Protein AF-A0A2P4WVK4-F1 (afdb_monomer)

Solvent-accessible surface area (backbone atoms only — not comparable to full-atom values): 11902 Å² total; per-residue (Å²): 133,83,53,74,66,53,52,50,43,41,54,51,31,33,53,26,25,44,37,85,53,71,66,32,37,54,51,24,48,55,50,56,66,66,36,84,65,34,92,83,40,43,59,61,52,47,51,53,38,56,67,30,68,54,29,70,74,51,37,38,68,62,30,48,53,53,38,41,73,66,47,93,48,66,58,45,31,41,54,50,40,46,50,49,44,72,67,48,94,80,55,64,55,38,38,44,43,32,52,49,51,58,48,49,78,75,47,60,71,71,52,27,57,51,39,52,50,41,49,70,72,61,45,52,73,68,39,48,25,51,34,70,58,32,76,40,74,53,61,38,93,88,73,65,23,36,42,32,55,56,59,88,90,44,47,74,50,102,86,42,70,40,73,48,66,49,78,67,96,74,81,82,82,85,35,45,46,33,28,30,53,46,64,76,45,93,64,60,83,44,63,47,44,32,35,65,61,80,73,44,70,71,78,90,70,94,71,81,132

Mean predicted aligned error: 6.38 Å

Nearest PDB structures (foldseek):
  8hmd-assembly1_C  TM=3.419E-01  e=6.810E+00  Tetrahymena thermophila

Foldseek 3Di:
DDDPLLVVLLVQLLVLLLDPDPVSLVVSLVSLVPDPPCVPCVLVSLLVSCPDPSNQPRGDQNSLLSNLLPHPDLLSSLSNLLSQLVVPDRADNLLSLLSLVVSLVPDDDPSNVSSVVSCVPRHDPVSNCQSVQHKDWDADPVQRFTKFWDDPVQAPDPPGTDIDGHRDDDDDPVAGRIWTWAQPDSRSPDTWIARRRPRDTDDDDPDDD

Secondary structure (DSSP, 8-state):
---HHHHHHHHHHHHHTT---HHHHHHHHHHHHTSTTHHHHHHHHHHHHHTSHHHHHH--HHHHHHHHHT-S-HHHHHHHHHHHHHH-SSS-HHHHHHHHHHHHTT--HHHHHHHHHHHHHHS-HHHHHHHTT--B--B-TTT-PEEEEPPGGGEEETTEE-EEEE-S-----SSTT-EEEEESSTTSSSEEEEETTT--B----SS--

Sequence (209 aa):
MMEPHETNAIRWVGMQLGKSSPEACIEAVTCFLAIRDIEYRGDILLKNLLSTKRVQLLAVQDAVLRFLASLPHQEWTVVGCQFLLEAGGRWNAVAVASLLDKVMAQVGGKTLMLAETCWIRSVSPAVRALASNGPVMIASVLNDNMLFAAEDYFLYDETRRCIFCWADEWEADQSKEIWRFVPSNPNFTEFYILSVYSQEYLFASDVAA

Radius of gyration: 21.39 Å; Cα contacts (8 Å, |Δi|>4): 294; chains: 1; bounding box: 49×30×63 Å

Structure (mmCIF, N/CA/C/O backbone):
data_AF-A0A2P4WVK4-F1
#
_entry.id   AF-A0A2P4WVK4-F1
#
loop_
_atom_site.group_PDB
_atom_site.id
_atom_site.type_symbol
_atom_site.label_atom_id
_atom_site.label_alt_id
_atom_site.label_comp_id
_atom_site.label_asym_id
_atom_site.label_entity_id
_atom_site.label_seq_id
_atom_site.pdbx_PDB_ins_code
_atom_site.Cartn_x
_atom_site.Cartn_y
_atom_site.Cartn_z
_atom_site.occupancy
_atom_site.B_iso_or_equiv
_atom_site.auth_seq_id
_atom_site.auth_comp_id
_atom_site.auth_asym_id
_atom_site.auth_atom_id
_atom_site.pdbx_PDB_model_num
ATOM 1 N N . MET A 1 1 ? -9.784 -10.369 29.203 1.00 56.91 1 MET A N 1
ATOM 2 C CA . MET A 1 1 ? -10.940 -11.122 28.665 1.00 56.91 1 MET A CA 1
ATOM 3 C C . MET A 1 1 ? -11.929 -10.075 28.171 1.00 56.91 1 MET A C 1
ATOM 5 O O . MET A 1 1 ? -12.202 -9.176 28.950 1.00 56.91 1 MET A O 1
ATOM 9 N N . MET A 1 2 ? -12.329 -10.089 26.893 1.00 71.88 2 MET A N 1
ATOM 10 C CA . MET A 1 2 ? -13.244 -9.067 26.346 1.00 71.88 2 MET A CA 1
ATOM 11 C C . MET A 1 2 ? -14.674 -9.312 26.816 1.00 71.88 2 MET A C 1
ATOM 13 O O . MET A 1 2 ? -15.099 -10.465 26.915 1.00 71.88 2 MET A O 1
ATOM 17 N N . GLU A 1 3 ? -15.414 -8.238 27.072 1.00 76.50 3 GLU A N 1
ATOM 18 C CA . GLU A 1 3 ? -16.821 -8.345 27.451 1.00 76.50 3 GLU A CA 1
ATOM 19 C C . GLU A 1 3 ? -17.686 -8.788 26.246 1.00 76.50 3 GLU A C 1
ATOM 21 O O . GLU A 1 3 ? -17.315 -8.573 25.082 1.00 76.50 3 GLU A O 1
ATOM 26 N N . PRO A 1 4 ? -18.861 -9.407 26.475 1.00 74.75 4 PRO A N 1
ATOM 27 C CA . PRO A 1 4 ? -19.742 -9.858 25.395 1.00 74.75 4 PRO A CA 1
ATOM 28 C C . PRO A 1 4 ? -20.149 -8.739 24.422 1.00 74.75 4 PRO A C 1
ATOM 30 O O . PRO A 1 4 ? -20.208 -8.961 23.212 1.00 74.75 4 PRO A O 1
ATOM 33 N N . HIS A 1 5 ? -20.378 -7.524 24.929 1.00 80.69 5 HIS A N 1
ATOM 34 C CA . HIS A 1 5 ? -20.725 -6.361 24.109 1.00 80.69 5 HIS A CA 1
ATOM 35 C C . HIS A 1 5 ? -19.558 -5.901 23.224 1.00 80.69 5 HIS A C 1
ATOM 37 O O . HIS A 1 5 ? -19.766 -5.641 22.039 1.00 80.69 5 HIS A O 1
ATOM 43 N N . GLU A 1 6 ? -18.327 -5.901 23.748 1.00 87.38 6 GLU A N 1
ATOM 44 C CA . GLU A 1 6 ? -17.109 -5.595 22.980 1.00 87.38 6 GLU A CA 1
ATOM 45 C C . GLU A 1 6 ? -16.900 -6.615 21.856 1.00 87.38 6 GLU A C 1
ATOM 47 O O . GLU A 1 6 ? -16.623 -6.264 20.710 1.00 87.38 6 GLU A O 1
ATOM 52 N N . THR A 1 7 ? -17.097 -7.898 22.169 1.00 89.06 7 THR A N 1
ATOM 53 C CA . THR A 1 7 ? -16.960 -8.990 21.198 1.00 89.06 7 THR A CA 1
ATOM 54 C C . THR A 1 7 ? -17.970 -8.850 20.057 1.00 89.06 7 THR A C 1
ATOM 56 O O . THR A 1 7 ? -17.631 -9.081 18.894 1.00 89.06 7 THR A O 1
ATOM 59 N N . ASN A 1 8 ? -19.206 -8.454 20.368 1.00 91.56 8 ASN A N 1
ATOM 60 C CA . ASN A 1 8 ? -20.240 -8.210 19.365 1.00 91.56 8 ASN A CA 1
ATOM 61 C C . ASN A 1 8 ? -19.919 -6.988 18.497 1.00 91.56 8 ASN A C 1
ATOM 63 O O . ASN A 1 8 ? -20.051 -7.080 17.277 1.00 91.56 8 ASN A O 1
ATOM 67 N N . ALA A 1 9 ? -19.435 -5.896 19.097 1.00 92.56 9 ALA A N 1
ATOM 68 C CA . ALA A 1 9 ? -18.992 -4.714 18.362 1.00 92.56 9 ALA A CA 1
ATOM 69 C C . ALA A 1 9 ? -17.851 -5.061 17.393 1.00 92.56 9 ALA A C 1
ATOM 71 O O . ALA A 1 9 ? -17.972 -4.827 16.195 1.00 92.56 9 ALA A O 1
ATOM 72 N N . ILE A 1 10 ? -16.796 -5.739 17.860 1.00 93.81 10 ILE A N 1
ATOM 73 C CA . ILE A 1 10 ? -15.672 -6.175 17.013 1.00 93.81 10 ILE A CA 1
ATOM 74 C C . ILE A 1 10 ? -16.141 -7.070 15.859 1.00 93.81 10 ILE A C 1
ATOM 76 O O . ILE A 1 10 ? -15.710 -6.898 14.717 1.00 93.81 10 ILE A O 1
ATOM 80 N N . ARG A 1 11 ? -17.043 -8.023 16.127 1.00 93.00 11 ARG A N 1
ATOM 81 C CA . ARG A 1 11 ? -17.613 -8.884 15.077 1.00 93.00 11 ARG A CA 1
ATOM 82 C C . ARG A 1 11 ? -18.373 -8.078 14.033 1.00 93.00 11 ARG A C 1
ATOM 84 O O . ARG A 1 11 ? -18.250 -8.369 12.843 1.00 93.00 11 ARG A O 1
ATOM 91 N N . TRP A 1 12 ? -19.153 -7.097 14.474 1.00 95.00 12 TRP A N 1
ATOM 92 C CA . TRP A 1 12 ? -19.928 -6.242 13.590 1.00 95.00 12 TRP A CA 1
ATOM 93 C C . TRP A 1 12 ? -19.020 -5.333 12.756 1.00 95.00 12 TRP A C 1
ATOM 95 O O . TRP A 1 12 ? -19.176 -5.283 11.538 1.00 95.00 12 TRP A O 1
ATOM 105 N N . VAL A 1 13 ? -17.999 -4.720 13.361 1.00 96.44 13 VAL A N 1
ATOM 106 C CA . VAL A 1 13 ? -16.995 -3.923 12.638 1.00 96.44 13 VAL A CA 1
ATOM 107 C C . VAL A 1 13 ? -16.314 -4.791 11.579 1.00 96.44 13 VAL A C 1
ATOM 109 O O . VAL A 1 13 ? -16.297 -4.436 10.404 1.00 96.44 13 VAL A O 1
ATOM 112 N N . GLY A 1 14 ? -15.871 -5.999 11.940 1.00 95.38 14 GLY A N 1
ATOM 113 C CA . GLY A 1 14 ? -15.286 -6.945 10.986 1.00 95.38 14 GLY A CA 1
ATOM 114 C C . GLY A 1 14 ? -16.236 -7.382 9.860 1.00 95.38 14 GLY A C 1
ATOM 115 O O . GLY A 1 14 ? -15.779 -7.794 8.798 1.00 95.38 14 GLY A O 1
ATOM 116 N N . MET A 1 15 ? -17.558 -7.302 10.047 1.00 95.31 15 MET A N 1
ATOM 117 C CA . MET A 1 15 ? -18.532 -7.503 8.968 1.00 95.31 15 MET A CA 1
ATOM 118 C C . MET A 1 15 ? -18.584 -6.319 8.010 1.00 95.31 15 MET A C 1
ATOM 120 O O . MET A 1 15 ? -18.666 -6.542 6.804 1.00 95.31 15 MET A O 1
ATOM 124 N N . GLN A 1 16 ? -18.518 -5.096 8.525 1.00 96.75 16 GLN A N 1
ATOM 125 C CA . GLN A 1 16 ? -18.512 -3.898 7.693 1.00 96.75 16 GLN A CA 1
ATOM 126 C C . GLN A 1 16 ? -17.230 -3.770 6.870 1.00 96.75 16 GLN A C 1
ATOM 128 O O . GLN A 1 16 ? -17.299 -3.424 5.697 1.00 96.75 16 GLN A O 1
ATOM 133 N N . LEU A 1 17 ? -16.082 -4.175 7.422 1.00 95.62 17 LEU A N 1
ATOM 134 C CA . LEU A 1 17 ? -14.806 -4.206 6.692 1.00 95.62 17 LEU A CA 1
ATOM 135 C C . LEU A 1 17 ? -14.779 -5.216 5.526 1.00 95.62 17 LEU A C 1
ATOM 137 O O . LEU A 1 17 ? -13.856 -5.198 4.716 1.00 95.62 17 LEU A O 1
ATOM 141 N N . GLY A 1 18 ? -15.777 -6.098 5.417 1.00 93.00 18 GLY A N 1
ATOM 142 C CA . GLY A 1 18 ? -15.987 -6.953 4.243 1.00 93.00 18 GLY A CA 1
ATOM 143 C C . GLY A 1 18 ? -16.766 -6.287 3.106 1.00 93.00 18 GLY A C 1
ATOM 144 O O . GLY A 1 18 ? -16.947 -6.904 2.060 1.00 93.00 18 GLY A O 1
ATOM 145 N N . LYS A 1 19 ? -17.256 -5.057 3.293 1.00 92.94 19 LYS A N 1
ATOM 146 C CA . LYS A 1 19 ? -18.042 -4.317 2.302 1.00 92.94 19 LYS A CA 1
ATOM 147 C C . LYS A 1 19 ? -17.218 -3.161 1.740 1.00 92.94 19 LYS A C 1
ATOM 149 O O . LYS A 1 19 ? -16.525 -2.472 2.480 1.00 92.94 19 LYS A O 1
ATOM 154 N N . SER A 1 20 ? -17.352 -2.899 0.442 1.00 84.81 20 SER A N 1
ATOM 155 C CA . SER A 1 20 ? -16.636 -1.798 -0.224 1.00 84.81 20 SER A CA 1
ATOM 156 C C . SER A 1 20 ? -17.374 -0.452 -0.168 1.00 84.81 20 SER A C 1
ATOM 158 O O . SER A 1 20 ? -16.800 0.573 -0.536 1.00 84.81 20 SER A O 1
ATOM 160 N N . SER A 1 21 ? -18.631 -0.422 0.283 1.00 89.06 21 SER A N 1
ATOM 161 C CA . SER A 1 21 ? -19.451 0.797 0.346 1.00 89.06 21 SER A CA 1
ATOM 162 C C . SER A 1 21 ? -18.879 1.825 1.340 1.00 89.06 21 SER A C 1
ATOM 164 O O . SER A 1 21 ? -18.528 1.432 2.456 1.00 89.06 21 SER A O 1
ATOM 166 N N . PRO A 1 22 ? -18.800 3.125 1.000 1.00 86.44 22 PRO A N 1
ATOM 167 C CA . PRO A 1 22 ? -18.348 4.180 1.916 1.00 86.44 22 PRO A CA 1
ATOM 168 C C . PRO A 1 22 ? -19.095 4.212 3.256 1.00 86.44 22 PRO A C 1
ATOM 170 O O . PRO A 1 22 ? -18.477 4.397 4.303 1.00 86.44 22 PRO A O 1
ATOM 173 N N . GLU A 1 23 ? -20.400 3.948 3.238 1.00 93.06 23 GLU A N 1
ATOM 174 C CA . GLU A 1 23 ? -21.269 3.931 4.417 1.00 93.06 23 GLU A CA 1
ATOM 175 C C . GLU A 1 23 ? -20.819 2.872 5.425 1.00 93.06 23 GLU A C 1
ATOM 177 O O . GLU A 1 23 ? -20.811 3.127 6.625 1.00 93.06 23 GLU A O 1
ATOM 182 N N . ALA A 1 24 ? -20.348 1.718 4.939 1.00 93.69 24 ALA A N 1
ATOM 183 C CA . ALA A 1 24 ? -19.844 0.643 5.790 1.00 93.69 24 ALA A CA 1
ATOM 184 C C . ALA A 1 24 ? -18.593 1.070 6.570 1.00 93.69 24 ALA A C 1
ATOM 186 O O . ALA A 1 24 ? -18.410 0.650 7.709 1.00 93.69 24 ALA A O 1
ATOM 187 N N . CYS A 1 25 ? -17.749 1.931 5.993 1.00 94.44 25 CYS A N 1
ATOM 188 C CA . CYS A 1 25 ? -16.588 2.473 6.694 1.00 94.44 25 CYS A CA 1
ATOM 189 C C . CYS A 1 25 ? -17.015 3.417 7.826 1.00 94.44 25 CYS A C 1
ATOM 191 O O . CYS A 1 25 ? -16.504 3.301 8.937 1.00 94.44 25 CYS A O 1
ATOM 193 N N . ILE A 1 26 ? -17.976 4.310 7.570 1.00 94.69 26 ILE A N 1
ATOM 194 C CA . ILE A 1 26 ? -18.520 5.220 8.592 1.00 94.69 26 ILE A CA 1
ATOM 195 C C . ILE A 1 26 ? -19.129 4.403 9.731 1.00 94.69 26 ILE A C 1
ATOM 197 O O . ILE A 1 26 ? -18.767 4.580 10.891 1.00 94.69 26 ILE A O 1
ATOM 201 N N . GLU A 1 27 ? -19.982 3.446 9.376 1.00 96.12 27 GLU A N 1
ATOM 202 C CA . GLU A 1 27 ? -20.584 2.479 10.284 1.00 96.12 27 GLU A CA 1
ATOM 203 C C . GLU A 1 27 ? -19.523 1.776 11.147 1.00 96.12 27 GLU A C 1
ATOM 205 O O . GLU A 1 27 ? -19.612 1.804 12.378 1.00 96.12 27 GLU A O 1
ATOM 210 N N . ALA A 1 28 ? -18.493 1.199 10.517 1.00 96.69 28 ALA A N 1
ATOM 211 C CA . ALA A 1 28 ? -17.378 0.523 11.179 1.00 96.69 28 ALA A CA 1
ATOM 212 C C . ALA A 1 28 ? -16.671 1.425 12.200 1.00 96.69 28 ALA A C 1
ATOM 214 O O . ALA A 1 28 ? -16.456 1.006 13.337 1.00 96.69 28 ALA A O 1
ATOM 215 N N . VAL A 1 29 ? -16.338 2.660 11.812 1.00 96.69 29 VAL A N 1
ATOM 216 C CA . VAL A 1 29 ? -15.677 3.637 12.688 1.00 96.69 29 VAL A CA 1
ATOM 217 C C . VAL A 1 29 ? -16.579 3.996 13.862 1.00 96.69 29 VAL A C 1
ATOM 219 O O . VAL A 1 29 ? -16.151 3.887 15.008 1.00 96.69 29 VAL A O 1
ATOM 222 N N . THR A 1 30 ? -17.841 4.353 13.613 1.00 96.69 30 THR A N 1
ATOM 223 C CA . THR A 1 30 ? -18.786 4.724 14.674 1.00 96.69 30 THR A CA 1
ATOM 224 C C . THR A 1 30 ? -18.963 3.597 15.689 1.00 96.69 30 THR A C 1
ATOM 226 O O . THR A 1 30 ? -18.914 3.843 16.892 1.00 96.69 30 THR A O 1
ATOM 229 N N . CYS A 1 31 ? -19.118 2.352 15.234 1.00 96.44 31 CYS A N 1
ATOM 230 C CA . CYS A 1 31 ? -19.263 1.213 16.140 1.00 96.44 31 CYS A CA 1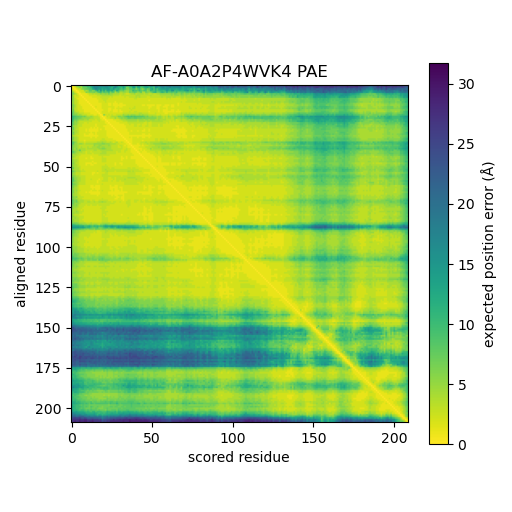
ATOM 231 C C . CYS A 1 31 ? -17.974 0.911 16.914 1.00 96.44 31 CYS A C 1
ATOM 233 O O . CYS A 1 31 ? -18.043 0.609 18.103 1.00 96.44 31 CYS A O 1
ATOM 235 N N . PHE A 1 32 ? -16.806 1.025 16.274 1.00 96.81 32 PHE A N 1
ATOM 236 C CA . PHE A 1 32 ? -15.521 0.821 16.942 1.00 96.81 32 PHE A CA 1
ATOM 237 C C . PHE A 1 32 ? -15.273 1.868 18.036 1.00 96.81 32 PHE A C 1
ATOM 239 O O . PHE A 1 32 ? -14.879 1.517 19.146 1.00 96.81 32 PHE A O 1
ATOM 246 N N . LEU A 1 33 ? -15.571 3.139 17.755 1.00 96.12 33 LEU A N 1
ATOM 247 C CA . LEU A 1 33 ? -15.430 4.237 18.714 1.00 96.12 33 LEU A CA 1
ATOM 248 C C . LEU A 1 33 ? -16.481 4.208 19.833 1.00 96.12 33 LEU A C 1
ATOM 250 O O . LEU A 1 33 ? -16.273 4.818 20.875 1.00 96.12 33 LEU A O 1
ATOM 254 N N . ALA A 1 34 ? -17.588 3.485 19.653 1.00 95.19 34 ALA A N 1
ATOM 255 C CA . ALA A 1 34 ? -18.596 3.284 20.693 1.00 95.19 34 ALA A CA 1
ATOM 256 C C . ALA A 1 34 ? -18.215 2.193 21.716 1.00 95.19 34 ALA A C 1
ATOM 258 O O . ALA A 1 34 ? -18.952 1.973 22.680 1.00 95.19 34 ALA A O 1
ATOM 259 N N . ILE A 1 35 ? -17.095 1.485 21.519 1.00 93.94 35 ILE A N 1
ATOM 260 C CA . ILE A 1 35 ? -16.610 0.494 22.485 1.00 93.94 35 ILE A CA 1
ATOM 261 C C . ILE A 1 35 ? -16.165 1.212 23.767 1.00 93.94 35 ILE A C 1
ATOM 263 O O . ILE A 1 35 ? -15.509 2.251 23.737 1.00 93.94 35 ILE A O 1
ATOM 267 N N . ARG A 1 36 ? -16.525 0.646 24.920 1.00 92.19 36 ARG A N 1
ATOM 268 C CA . ARG A 1 36 ? -16.169 1.202 26.227 1.00 92.19 36 ARG A CA 1
ATOM 269 C C . ARG A 1 36 ? -14.646 1.283 26.401 1.00 92.19 36 ARG A C 1
ATOM 271 O O . ARG A 1 36 ? -13.924 0.367 26.017 1.00 92.19 36 ARG A O 1
ATOM 278 N N . ASP A 1 37 ? -14.179 2.371 27.012 1.00 90.69 37 ASP A N 1
ATOM 279 C CA . ASP A 1 37 ? -12.763 2.635 27.307 1.00 90.69 37 ASP A CA 1
ATOM 280 C C . ASP A 1 37 ? -11.853 2.633 26.059 1.00 90.69 37 ASP A C 1
ATOM 282 O O . ASP A 1 37 ? -10.653 2.355 26.155 1.00 90.69 37 ASP A O 1
ATOM 286 N N . ILE A 1 38 ? -12.410 2.950 24.880 1.00 93.25 38 ILE A N 1
ATOM 287 C CA . ILE A 1 38 ? -11.672 2.959 23.609 1.00 93.25 38 ILE A CA 1
ATOM 288 C C . ILE A 1 38 ? -10.458 3.893 23.641 1.00 93.25 38 ILE A C 1
ATOM 290 O O . ILE A 1 38 ? -9.418 3.554 23.088 1.00 93.25 38 ILE A O 1
ATOM 294 N N . GLU A 1 39 ? -10.542 5.019 24.351 1.00 91.19 39 GLU A N 1
ATOM 295 C CA . GLU A 1 39 ? -9.442 5.983 24.484 1.00 91.19 39 GLU A CA 1
ATOM 296 C C . GLU A 1 39 ? -8.193 5.362 25.129 1.00 91.19 39 GLU A C 1
ATOM 298 O O . GLU A 1 39 ? -7.071 5.691 24.751 1.00 91.19 39 GLU A O 1
ATOM 303 N N . TYR A 1 40 ? -8.375 4.417 26.058 1.00 91.31 40 TYR A N 1
ATOM 304 C CA . TYR A 1 40 ? -7.280 3.772 26.789 1.00 91.31 40 TYR A CA 1
ATOM 305 C C . TYR A 1 40 ? -6.845 2.434 26.187 1.00 91.31 40 TYR A C 1
ATOM 307 O O . TYR A 1 40 ? -5.734 1.977 26.448 1.00 91.31 40 TYR A O 1
ATOM 315 N N . ARG A 1 41 ? -7.731 1.770 25.434 1.00 93.38 41 ARG A N 1
ATOM 316 C CA . ARG A 1 41 ? -7.539 0.395 24.929 1.00 93.38 41 ARG A CA 1
ATOM 317 C C . ARG A 1 41 ? -7.583 0.291 23.405 1.00 93.38 41 ARG A C 1
ATOM 319 O O . ARG A 1 41 ? -7.625 -0.824 22.882 1.00 93.38 41 ARG A O 1
ATOM 326 N N . GLY A 1 42 ? -7.635 1.414 22.693 1.00 92.00 42 GLY A N 1
ATOM 327 C CA . GLY A 1 42 ? -7.890 1.453 21.254 1.00 92.00 42 GLY A CA 1
ATOM 328 C C . GLY A 1 42 ? -6.890 0.652 20.432 1.00 92.00 42 GLY A C 1
ATOM 329 O O . GLY A 1 42 ? -7.292 -0.075 19.528 1.00 92.00 42 GLY A O 1
ATOM 330 N N . ASP A 1 43 ? -5.612 0.678 20.799 1.00 92.94 43 ASP A N 1
ATOM 331 C CA . ASP A 1 43 ? -4.553 -0.103 20.159 1.00 92.94 43 ASP A CA 1
ATOM 332 C C . ASP A 1 43 ? -4.755 -1.622 20.336 1.00 92.94 43 ASP A C 1
ATOM 334 O O . ASP A 1 43 ? -4.668 -2.387 19.371 1.00 92.94 43 ASP A O 1
ATOM 338 N N . ILE A 1 44 ? -5.088 -2.072 21.550 1.00 93.75 44 ILE A N 1
ATOM 339 C CA . ILE A 1 44 ? -5.358 -3.480 21.870 1.00 93.75 44 ILE A CA 1
ATOM 340 C C . ILE A 1 44 ? -6.629 -3.951 21.157 1.00 93.75 44 ILE A C 1
ATOM 342 O O . ILE A 1 44 ? -6.653 -5.032 20.565 1.00 93.75 44 ILE A O 1
ATOM 346 N N . LEU A 1 45 ? -7.692 -3.147 21.200 1.00 94.81 45 LEU A N 1
ATOM 347 C CA . LEU A 1 45 ? -8.967 -3.454 20.552 1.00 94.81 45 LEU A CA 1
ATOM 348 C C . LEU A 1 45 ? -8.822 -3.494 19.029 1.00 94.81 45 LEU A C 1
ATOM 350 O O . LEU A 1 45 ? -9.379 -4.390 18.393 1.00 94.81 45 LEU A O 1
ATOM 354 N N . LEU A 1 46 ? -8.021 -2.595 18.453 1.00 96.56 46 LEU A N 1
ATOM 355 C CA . LEU A 1 46 ? -7.701 -2.598 17.031 1.00 96.56 46 LEU A CA 1
ATOM 356 C C . LEU A 1 46 ? -6.948 -3.871 16.640 1.00 96.56 46 LEU A C 1
ATOM 358 O O . LEU A 1 46 ? -7.355 -4.557 15.704 1.00 96.56 46 LEU A O 1
ATOM 362 N N . LYS A 1 47 ? -5.902 -4.245 17.385 1.00 95.00 47 LYS A N 1
ATOM 363 C CA . LYS A 1 47 ? -5.178 -5.506 17.151 1.00 95.00 47 LYS A CA 1
ATOM 364 C C . LYS A 1 47 ? -6.107 -6.711 17.253 1.00 95.00 47 LYS A C 1
ATOM 366 O O . LYS A 1 47 ? -6.038 -7.597 16.404 1.00 95.00 47 LYS A O 1
ATOM 371 N N . ASN A 1 48 ? -7.011 -6.739 18.232 1.00 94.62 48 ASN A N 1
ATOM 372 C CA . ASN A 1 48 ? -7.994 -7.815 18.377 1.00 94.62 48 ASN A CA 1
ATOM 373 C C . ASN A 1 48 ? -8.948 -7.889 17.181 1.00 94.62 48 ASN A C 1
ATOM 375 O O . ASN A 1 48 ? -9.196 -8.983 16.674 1.00 94.62 48 ASN A O 1
ATOM 379 N N . LEU A 1 49 ? -9.455 -6.744 16.714 1.00 96.38 49 LEU A N 1
ATOM 380 C CA . LEU A 1 49 ? -10.291 -6.647 15.518 1.00 96.38 49 LEU A CA 1
ATOM 381 C C . LEU A 1 49 ? -9.557 -7.183 14.287 1.00 96.38 49 LEU A C 1
ATOM 383 O O . LEU A 1 49 ? -10.068 -8.084 13.613 1.00 96.38 49 LEU A O 1
ATOM 387 N N . LEU A 1 50 ? -8.355 -6.666 14.023 1.00 96.12 50 LEU A N 1
ATOM 388 C CA . LEU A 1 50 ? -7.555 -7.062 12.869 1.00 96.12 50 LEU A CA 1
ATOM 389 C C . LEU A 1 50 ? -7.169 -8.541 12.947 1.00 96.12 50 LEU A C 1
ATOM 391 O O . LEU A 1 50 ? -7.202 -9.223 11.931 1.00 96.12 50 LEU A O 1
ATOM 395 N N . SER A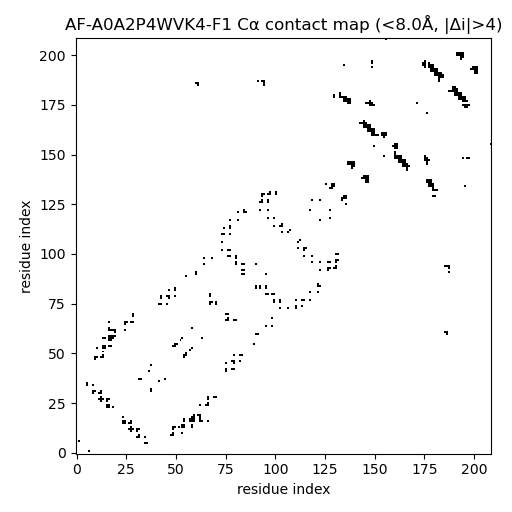 1 51 ? -6.912 -9.082 14.138 1.00 94.56 51 SER A N 1
ATOM 396 C CA . SER A 1 51 ? -6.584 -10.502 14.347 1.00 94.56 51 SER A CA 1
ATOM 397 C C . SER A 1 51 ? -7.768 -11.455 14.158 1.00 94.56 51 SER A C 1
ATOM 399 O O . SER A 1 51 ? -7.583 -12.675 14.140 1.00 94.56 51 SER A O 1
ATOM 401 N N . THR A 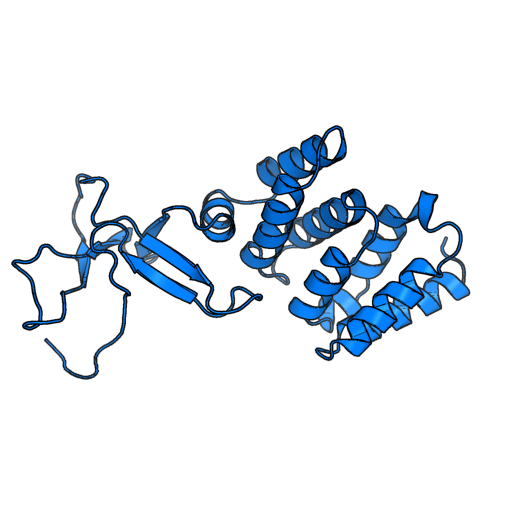1 52 ? -9.005 -10.958 14.053 1.00 94.06 52 THR A N 1
ATOM 402 C CA . THR A 1 52 ? -10.157 -11.853 13.910 1.00 94.06 52 THR A CA 1
ATOM 403 C C . THR A 1 52 ? -10.107 -12.620 12.589 1.00 94.06 52 THR A C 1
ATOM 405 O O . THR A 1 52 ? -9.825 -12.060 11.530 1.00 94.06 52 THR A O 1
ATOM 408 N N . LYS A 1 53 ? -10.496 -13.905 12.621 1.00 92.38 53 LYS A N 1
ATOM 409 C CA . LYS A 1 53 ? -10.631 -14.733 11.405 1.00 92.38 53 LYS A CA 1
ATOM 410 C C . LYS A 1 53 ? -11.489 -14.058 10.338 1.00 92.38 53 LYS A C 1
ATOM 412 O O . LYS A 1 53 ? -11.221 -14.202 9.154 1.00 92.38 53 LYS A O 1
ATOM 417 N N . ARG A 1 54 ? -12.520 -13.322 10.758 1.00 92.94 54 ARG A N 1
ATOM 418 C CA . ARG A 1 54 ? -13.405 -12.608 9.841 1.00 92.94 54 ARG A CA 1
ATOM 419 C C . ARG A 1 54 ? -12.652 -11.538 9.058 1.00 92.94 54 ARG A C 1
ATOM 421 O O . ARG A 1 54 ? -12.768 -11.524 7.842 1.00 92.94 54 ARG A O 1
ATOM 428 N N . VAL A 1 55 ? -11.873 -10.690 9.728 1.00 94.31 55 VAL A N 1
ATOM 429 C CA . VAL A 1 55 ? -11.091 -9.655 9.039 1.00 94.31 55 VAL A CA 1
ATOM 430 C C . VAL A 1 55 ? -10.015 -10.293 8.165 1.00 94.31 55 VAL A C 1
ATOM 432 O O . VAL A 1 55 ? -9.926 -9.975 6.985 1.00 94.31 55 VAL A O 1
ATOM 435 N N . GLN A 1 56 ? -9.275 -11.265 8.697 1.00 93.31 56 GLN A N 1
ATOM 436 C CA . GLN A 1 56 ? -8.197 -11.918 7.950 1.00 93.31 56 GLN A CA 1
ATOM 437 C C . GLN A 1 56 ? -8.686 -12.636 6.680 1.00 93.31 56 GLN A C 1
ATOM 439 O O . GLN A 1 56 ? -8.005 -12.603 5.657 1.00 93.31 56 GLN A O 1
ATOM 444 N N . LEU A 1 57 ? -9.876 -13.247 6.712 1.00 91.25 57 LEU A N 1
ATOM 445 C CA . LEU A 1 57 ? -10.401 -14.026 5.585 1.00 91.25 57 LEU A CA 1
ATOM 446 C C . LEU A 1 57 ? -11.334 -13.239 4.660 1.00 91.25 57 LEU A C 1
ATOM 448 O O . LEU A 1 57 ? -11.352 -13.506 3.463 1.00 91.25 57 LEU A O 1
ATOM 452 N N . LEU A 1 58 ? -12.135 -12.316 5.197 1.00 94.25 58 LEU A N 1
ATOM 453 C CA . LEU A 1 58 ? -13.279 -11.738 4.480 1.00 94.25 58 LEU A CA 1
ATOM 454 C C . LEU A 1 58 ? -13.211 -10.220 4.317 1.00 94.25 58 LEU A C 1
ATOM 456 O O . LEU A 1 58 ? -14.016 -9.679 3.564 1.00 94.25 58 LEU A O 1
ATOM 460 N N . ALA A 1 59 ? -12.307 -9.518 5.007 1.00 93.56 59 ALA A N 1
ATOM 461 C CA . ALA A 1 59 ? -12.221 -8.074 4.829 1.00 93.56 59 ALA A CA 1
ATOM 462 C C . ALA A 1 59 ? -11.586 -7.708 3.483 1.00 93.56 59 ALA A C 1
ATOM 464 O O . ALA A 1 59 ? -10.681 -8.386 2.984 1.00 93.56 59 ALA A O 1
ATOM 465 N N . VAL A 1 60 ? -12.066 -6.603 2.918 1.00 92.56 60 VAL A N 1
ATOM 466 C CA . VAL A 1 60 ? -11.527 -5.985 1.708 1.00 92.56 60 VAL A CA 1
ATOM 467 C C . VAL A 1 60 ? -10.419 -5.024 2.122 1.00 92.56 60 VAL A C 1
ATOM 469 O O . VAL A 1 60 ? -10.616 -4.195 3.007 1.00 92.56 60 VAL A O 1
ATOM 472 N N . GLN A 1 61 ? -9.255 -5.116 1.476 1.00 92.00 61 GLN A N 1
ATOM 473 C CA . GLN A 1 61 ? -8.085 -4.300 1.820 1.00 92.00 61 GLN A CA 1
ATOM 474 C C . GLN A 1 61 ? -8.399 -2.801 1.862 1.00 92.00 61 GLN A C 1
ATOM 476 O O . GLN A 1 61 ? -8.078 -2.141 2.843 1.00 92.00 61 GLN A O 1
ATOM 481 N N . ASP A 1 62 ? -9.063 -2.285 0.831 1.00 91.12 62 ASP A N 1
ATOM 482 C CA . ASP A 1 62 ? -9.466 -0.880 0.750 1.00 91.12 62 ASP A CA 1
ATOM 483 C C . ASP A 1 62 ? -10.321 -0.442 1.949 1.00 91.12 62 ASP A C 1
ATOM 485 O O . ASP A 1 62 ? -10.069 0.590 2.564 1.00 91.12 62 ASP A O 1
ATOM 489 N N . ALA A 1 63 ? -11.303 -1.262 2.338 1.00 93.56 63 ALA A N 1
ATOM 490 C CA . ALA A 1 63 ? -12.170 -0.965 3.473 1.00 93.56 63 ALA A CA 1
ATOM 491 C C . ALA A 1 63 ? -11.382 -0.918 4.791 1.00 93.56 63 ALA A C 1
ATOM 493 O O . ALA A 1 63 ? -11.623 -0.043 5.619 1.00 93.56 63 ALA A O 1
ATOM 494 N N . VAL A 1 64 ? -10.404 -1.815 4.969 1.00 95.44 64 VAL A N 1
ATOM 495 C CA . VAL A 1 64 ? -9.508 -1.807 6.138 1.00 95.44 64 VAL A CA 1
ATOM 496 C C . VAL A 1 64 ? -8.632 -0.555 6.153 1.00 95.44 64 VAL A C 1
ATOM 498 O O . VAL A 1 64 ? -8.537 0.098 7.189 1.00 95.44 64 VAL A O 1
ATOM 501 N N . LEU A 1 65 ? -8.020 -0.187 5.024 1.00 94.75 65 LEU A N 1
ATOM 502 C CA . LEU A 1 65 ? -7.161 0.999 4.943 1.00 94.75 65 LEU A CA 1
ATOM 503 C C . LEU A 1 65 ? -7.954 2.295 5.155 1.00 94.75 65 LEU A C 1
ATOM 505 O O . LEU A 1 65 ? -7.496 3.168 5.890 1.00 94.75 65 LEU A O 1
ATOM 509 N N . ARG A 1 66 ? -9.163 2.405 4.589 1.00 94.56 66 ARG A N 1
ATOM 510 C CA . ARG A 1 66 ? -10.073 3.538 4.829 1.00 94.56 66 ARG A CA 1
ATOM 511 C C . ARG A 1 66 ? -10.509 3.625 6.286 1.00 94.56 66 ARG A C 1
ATOM 513 O O . ARG A 1 66 ? -10.514 4.719 6.847 1.00 94.56 66 ARG A O 1
ATOM 520 N N . PHE A 1 67 ? -10.824 2.490 6.907 1.00 97.00 67 PHE A N 1
ATOM 521 C CA . PHE A 1 67 ? -11.144 2.430 8.329 1.00 97.00 67 PHE A CA 1
ATOM 522 C C . PHE A 1 67 ? -9.977 2.929 9.184 1.00 97.00 67 PHE A C 1
ATOM 524 O O . PHE A 1 67 ? -10.182 3.818 10.004 1.00 97.00 67 PHE A O 1
ATOM 531 N N . LEU A 1 68 ? -8.758 2.427 8.949 1.00 97.19 68 LEU A N 1
ATOM 532 C CA . LEU A 1 68 ? -7.557 2.870 9.664 1.00 97.19 68 LEU A CA 1
ATOM 533 C C . LEU A 1 68 ? -7.307 4.371 9.479 1.00 97.19 68 LEU A C 1
ATOM 535 O O . LEU A 1 68 ? -7.094 5.077 10.457 1.00 97.19 68 LEU A O 1
ATOM 539 N N . ALA A 1 69 ? -7.393 4.871 8.245 1.00 95.44 69 ALA A N 1
ATOM 540 C CA . ALA A 1 69 ? -7.203 6.289 7.940 1.00 95.44 69 ALA A CA 1
ATOM 541 C C . ALA A 1 69 ? -8.258 7.205 8.590 1.00 95.44 69 ALA A C 1
ATOM 543 O O . ALA A 1 69 ? -8.002 8.391 8.781 1.00 95.44 69 ALA A O 1
ATOM 544 N N . SER A 1 70 ? -9.432 6.662 8.924 1.00 96.06 70 SER A N 1
ATOM 545 C CA . SER A 1 70 ? -10.549 7.395 9.533 1.00 96.06 70 SER A CA 1
ATOM 546 C C . SER A 1 70 ? -10.525 7.383 11.066 1.00 96.06 70 SER A C 1
ATOM 548 O O . SER A 1 70 ? -11.407 7.972 11.694 1.00 96.06 70 SER A O 1
ATOM 550 N N . LEU A 1 71 ? -9.560 6.700 11.692 1.00 96.19 71 LEU A N 1
ATOM 551 C CA . LEU A 1 71 ? -9.431 6.691 13.147 1.00 96.19 71 LEU A CA 1
ATOM 552 C C . LEU A 1 71 ? -8.959 8.064 13.664 1.00 96.19 71 LEU A C 1
ATOM 554 O O . LEU A 1 71 ? -8.095 8.693 13.055 1.00 96.19 71 LEU A O 1
ATOM 558 N N . PRO A 1 72 ? -9.477 8.528 14.816 1.00 93.94 72 PRO A N 1
ATOM 559 C CA . PRO A 1 72 ? -9.165 9.860 15.339 1.00 93.94 72 PRO A CA 1
ATOM 560 C C . PRO A 1 72 ? -7.732 9.983 15.878 1.00 93.94 72 PRO A C 1
ATOM 562 O O . PRO A 1 72 ? -7.172 11.078 15.899 1.00 93.94 72 PRO A O 1
ATOM 565 N N . HIS A 1 73 ? -7.121 8.873 16.302 1.00 93.88 73 HIS A N 1
ATOM 566 C CA . HIS A 1 73 ? -5.758 8.848 16.825 1.00 93.88 73 HIS A CA 1
ATOM 567 C C . HIS A 1 73 ? -4.803 8.224 15.809 1.00 93.88 73 HIS A C 1
ATOM 569 O O . HIS A 1 73 ? -4.851 7.022 15.557 1.00 93.88 73 HIS A O 1
ATOM 575 N N . GLN A 1 74 ? -3.876 9.029 15.286 1.00 95.06 74 GLN A N 1
ATOM 576 C CA . GLN A 1 74 ? -2.890 8.575 14.297 1.00 95.06 74 GLN A CA 1
ATOM 577 C C . GLN A 1 74 ? -1.977 7.455 14.827 1.00 95.06 74 GLN A C 1
ATOM 579 O O . GLN A 1 74 ? -1.547 6.598 14.060 1.00 95.06 74 GLN A O 1
ATOM 584 N N . GLU A 1 75 ? -1.730 7.396 16.142 1.00 95.44 75 GLU A N 1
ATOM 585 C CA . GLU A 1 75 ? -1.015 6.277 16.778 1.00 95.44 75 GLU A CA 1
ATOM 586 C C . GLU A 1 75 ? -1.721 4.935 16.524 1.00 95.44 75 GLU A C 1
ATOM 588 O O . GLU A 1 75 ? -1.059 3.932 16.263 1.00 95.44 75 GLU A O 1
ATOM 593 N N . TRP A 1 76 ? -3.058 4.905 16.510 1.00 96.38 76 TRP A N 1
ATOM 594 C CA . TRP A 1 76 ? -3.811 3.688 16.197 1.00 96.38 76 TRP A CA 1
ATOM 595 C C . TRP A 1 76 ? -3.650 3.295 14.732 1.00 96.38 76 TRP A C 1
ATOM 597 O O . TRP A 1 76 ? -3.484 2.114 14.437 1.00 96.38 76 TRP A O 1
ATOM 607 N N . THR A 1 77 ? -3.621 4.268 13.820 1.00 97.06 77 THR A N 1
ATOM 608 C CA . THR A 1 77 ? -3.331 4.030 12.400 1.00 97.06 77 THR A CA 1
ATOM 609 C C . THR A 1 77 ? -1.955 3.393 12.224 1.00 97.06 77 THR A C 1
ATOM 611 O O . THR A 1 77 ? -1.843 2.372 11.549 1.00 97.06 77 THR A O 1
ATOM 614 N N . VAL A 1 78 ? -0.922 3.923 12.894 1.00 97.38 78 VAL A N 1
ATOM 615 C CA . VAL A 1 78 ? 0.441 3.358 12.872 1.00 97.38 78 VAL A CA 1
ATOM 616 C C . VAL A 1 78 ? 0.449 1.922 13.395 1.00 97.38 78 VAL A C 1
ATOM 618 O O . VAL A 1 78 ? 0.991 1.033 12.740 1.00 97.38 78 VAL A O 1
ATOM 621 N N . VAL A 1 79 ? -0.197 1.671 14.537 1.00 96.69 79 VAL A N 1
ATOM 622 C CA . VAL A 1 79 ? -0.309 0.330 15.130 1.00 96.69 79 VAL A CA 1
ATOM 623 C C . VAL A 1 79 ? -1.037 -0.644 14.198 1.00 96.69 79 VAL A C 1
ATOM 625 O O . VAL A 1 79 ? -0.623 -1.797 14.061 1.00 96.69 79 VAL A O 1
ATOM 628 N N . GLY A 1 80 ? -2.108 -0.192 13.545 1.00 97.06 80 GLY A N 1
ATOM 629 C CA . GLY A 1 80 ? -2.841 -0.971 12.554 1.00 97.06 80 GLY A CA 1
ATOM 630 C C . GLY A 1 80 ? -1.967 -1.324 11.355 1.00 97.06 80 GLY A C 1
ATOM 631 O O . GLY A 1 80 ? -1.865 -2.497 11.005 1.00 97.06 80 GLY A O 1
ATOM 632 N N . CYS A 1 81 ? -1.278 -0.340 10.769 1.00 96.94 81 CYS A N 1
ATOM 633 C CA . CYS A 1 81 ? -0.346 -0.561 9.663 1.00 96.94 81 CYS A CA 1
ATOM 634 C C . CYS A 1 81 ? 0.758 -1.554 10.040 1.00 96.94 81 CYS A C 1
ATOM 636 O O . CYS A 1 81 ? 1.010 -2.495 9.288 1.00 96.94 81 CYS A O 1
ATOM 638 N N . GLN A 1 82 ? 1.365 -1.394 11.219 1.00 96.69 82 GLN A N 1
ATOM 639 C CA . GLN A 1 82 ? 2.379 -2.317 11.724 1.00 96.69 82 GLN A CA 1
ATOM 640 C C . GLN A 1 82 ? 1.840 -3.750 11.793 1.00 96.69 82 GLN A C 1
ATOM 642 O O . GLN A 1 82 ? 2.468 -4.668 11.269 1.00 96.69 82 GLN A O 1
ATOM 647 N N . PHE A 1 83 ? 0.652 -3.936 12.375 1.00 96.25 83 PHE A N 1
ATOM 648 C CA . PHE A 1 83 ? 0.025 -5.251 12.480 1.00 96.25 83 PHE A CA 1
ATOM 649 C C . PHE A 1 83 ? -0.216 -5.891 11.104 1.00 96.25 83 PHE A C 1
ATOM 651 O O . PHE A 1 83 ? 0.054 -7.075 10.915 1.00 96.25 83 PHE A O 1
ATOM 658 N N . LEU A 1 84 ? -0.708 -5.120 10.128 1.00 95.62 84 LEU A N 1
ATOM 659 C CA . LEU A 1 84 ? -0.968 -5.626 8.776 1.00 95.62 84 LEU A CA 1
ATOM 660 C C . LEU A 1 84 ? 0.322 -6.010 8.034 1.00 95.62 84 LEU A C 1
ATOM 662 O O . LEU A 1 84 ? 0.331 -7.015 7.324 1.00 95.62 84 LEU A O 1
ATOM 666 N N . LEU A 1 85 ? 1.400 -5.237 8.211 1.00 95.00 85 LEU A N 1
ATOM 667 C CA . LEU A 1 85 ? 2.716 -5.532 7.634 1.00 95.00 85 LEU A CA 1
ATOM 668 C C . LEU A 1 85 ? 3.328 -6.801 8.243 1.00 95.00 85 LEU A C 1
ATOM 670 O O . LEU A 1 85 ? 3.853 -7.638 7.515 1.00 95.00 85 LEU A O 1
ATOM 674 N N . GLU A 1 86 ? 3.219 -6.969 9.563 1.00 92.50 86 GLU A N 1
ATOM 675 C CA . GLU A 1 86 ? 3.754 -8.128 10.290 1.00 92.50 86 GLU A CA 1
ATOM 676 C C . GLU A 1 86 ? 2.956 -9.416 10.045 1.00 92.50 86 GLU A C 1
ATOM 678 O O . GLU A 1 86 ? 3.533 -10.502 10.047 1.00 92.50 86 GLU A O 1
ATOM 683 N N . ALA A 1 87 ? 1.644 -9.317 9.801 1.00 86.62 87 ALA A N 1
ATOM 684 C CA . ALA A 1 87 ? 0.805 -10.480 9.513 1.00 86.62 87 ALA A CA 1
ATOM 685 C C . ALA A 1 87 ? 1.222 -11.211 8.221 1.00 86.62 87 ALA A C 1
ATOM 687 O O . ALA A 1 87 ? 1.034 -12.424 8.130 1.00 86.62 87 ALA A O 1
ATOM 688 N N . GLY A 1 88 ? 1.807 -10.489 7.254 1.00 77.38 88 GLY A N 1
ATOM 689 C CA . GLY A 1 88 ? 2.348 -11.029 6.004 1.00 77.38 88 GLY A CA 1
ATOM 690 C C . GLY A 1 88 ? 1.306 -11.644 5.054 1.00 77.38 88 GLY A C 1
ATOM 691 O O . GLY A 1 88 ? 0.233 -12.087 5.451 1.00 77.38 88 GLY A O 1
ATOM 692 N N . GLY A 1 89 ? 1.610 -11.665 3.752 1.00 77.94 89 GLY A N 1
ATOM 693 C CA . GLY A 1 89 ? 0.926 -12.478 2.726 1.00 77.94 89 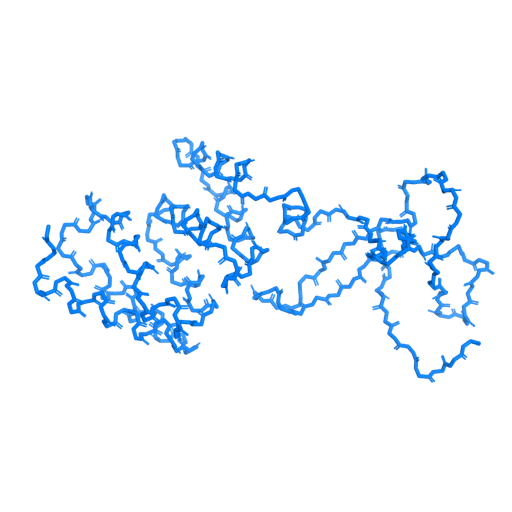GLY A CA 1
ATOM 694 C C . GLY A 1 89 ? -0.522 -12.117 2.345 1.00 77.94 89 GLY A C 1
ATOM 695 O O . GLY A 1 89 ? -0.902 -12.315 1.195 1.00 77.94 89 GLY A O 1
ATOM 696 N N . ARG A 1 90 ? -1.341 -11.579 3.258 1.00 88.38 90 ARG A N 1
ATOM 697 C CA . ARG A 1 90 ? -2.753 -11.230 3.000 1.00 88.38 90 ARG A CA 1
ATOM 698 C C . ARG A 1 90 ? -2.936 -9.812 2.469 1.00 88.38 90 ARG A C 1
ATOM 700 O O . ARG A 1 90 ? -3.827 -9.579 1.650 1.00 88.38 90 ARG A O 1
ATOM 707 N N . TRP A 1 91 ? -2.146 -8.881 2.989 1.00 92.06 91 TRP A N 1
ATOM 708 C CA . TRP A 1 91 ? -2.294 -7.446 2.769 1.00 92.06 91 TRP A CA 1
ATOM 709 C C . TRP A 1 91 ? -1.219 -6.964 1.803 1.00 92.06 91 TRP A C 1
ATOM 711 O O . TRP A 1 91 ? -0.050 -7.320 1.947 1.00 92.06 91 TRP A O 1
ATOM 721 N N . ASN A 1 92 ? -1.596 -6.146 0.821 1.00 92.44 92 ASN A N 1
ATOM 722 C CA . ASN A 1 92 ? -0.636 -5.507 -0.068 1.00 92.44 92 ASN A CA 1
ATOM 723 C C . ASN A 1 92 ? 0.242 -4.551 0.752 1.00 92.44 92 ASN A C 1
ATOM 725 O O . ASN A 1 92 ? -0.212 -3.498 1.209 1.00 92.44 92 ASN A O 1
ATOM 729 N N . ALA A 1 93 ? 1.509 -4.927 0.919 1.00 93.56 93 ALA A N 1
ATOM 730 C CA . ALA A 1 93 ? 2.465 -4.178 1.720 1.00 93.56 93 ALA A CA 1
ATOM 731 C C . ALA A 1 93 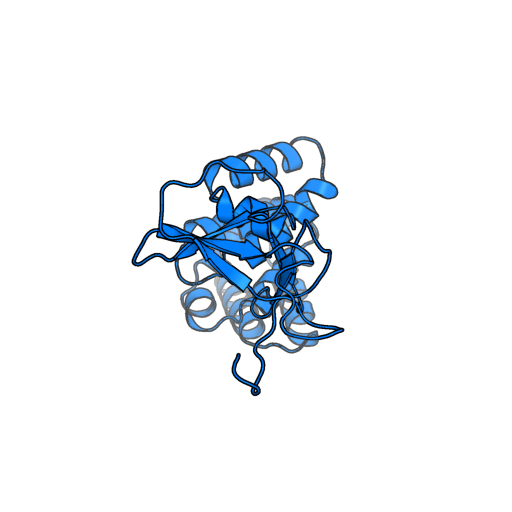? 2.692 -2.753 1.191 1.00 93.56 93 ALA A C 1
ATOM 733 O O . ALA A 1 93 ? 2.888 -1.850 1.996 1.00 93.56 93 ALA A O 1
ATOM 734 N N . VAL A 1 94 ? 2.609 -2.526 -0.128 1.00 93.62 94 VAL A N 1
ATOM 735 C CA . VAL A 1 94 ? 2.756 -1.192 -0.736 1.00 93.62 94 VAL A CA 1
ATOM 736 C C . VAL A 1 94 ? 1.593 -0.294 -0.342 1.00 93.62 94 VAL A C 1
ATOM 738 O O . VAL A 1 94 ? 1.818 0.837 0.075 1.00 93.62 94 VAL A O 1
ATOM 741 N N . ALA A 1 95 ? 0.358 -0.794 -0.390 1.00 93.50 95 ALA A N 1
ATOM 742 C CA . ALA A 1 95 ? -0.812 -0.009 0.000 1.00 93.50 95 ALA A CA 1
ATOM 743 C C . ALA A 1 95 ? -0.787 0.356 1.498 1.00 93.50 95 ALA A C 1
ATOM 745 O O . ALA A 1 95 ? -1.057 1.501 1.865 1.00 93.50 95 ALA A O 1
ATOM 746 N N . VAL A 1 96 ? -0.407 -0.595 2.362 1.00 95.44 96 VAL A N 1
ATOM 747 C CA . VAL A 1 96 ? -0.263 -0.352 3.809 1.00 95.44 96 VAL A CA 1
ATOM 748 C C . VAL A 1 96 ? 0.876 0.634 4.089 1.00 95.44 96 VAL A C 1
ATOM 750 O O . VAL A 1 96 ? 0.693 1.589 4.844 1.00 95.44 96 VAL A O 1
ATOM 753 N N . ALA A 1 97 ? 2.037 0.445 3.457 1.00 95.81 97 ALA A N 1
ATOM 754 C CA . ALA A 1 97 ? 3.170 1.355 3.580 1.00 95.81 97 ALA A CA 1
ATOM 755 C C . ALA A 1 97 ? 2.822 2.762 3.068 1.00 95.81 97 ALA A C 1
ATOM 757 O O . ALA A 1 97 ? 3.176 3.740 3.708 1.00 95.81 97 ALA A O 1
ATOM 758 N N . SER A 1 98 ? 2.044 2.887 1.994 1.00 94.44 98 SER A N 1
ATOM 759 C CA . SER A 1 98 ? 1.610 4.191 1.471 1.00 94.44 98 SER A CA 1
ATOM 760 C C . SER A 1 98 ? 0.712 4.948 2.451 1.00 94.44 98 SER A C 1
ATOM 762 O O . SER A 1 98 ? 0.776 6.172 2.538 1.00 94.44 98 SER A O 1
ATOM 764 N N . LEU A 1 99 ? -0.133 4.242 3.212 1.00 95.38 99 LEU A N 1
ATOM 765 C CA . LEU A 1 99 ? -0.879 4.864 4.308 1.00 95.38 99 LEU A CA 1
ATOM 766 C C . LEU A 1 99 ? 0.068 5.305 5.433 1.00 95.38 99 LEU A C 1
ATOM 768 O O . LEU A 1 99 ? -0.062 6.421 5.927 1.00 95.38 99 LEU A O 1
ATOM 772 N N . LEU A 1 100 ? 1.031 4.460 5.813 1.00 97.06 100 LEU A N 1
ATOM 773 C CA . LEU A 1 100 ? 2.024 4.796 6.836 1.00 97.06 100 LEU A CA 1
ATOM 774 C C . LEU A 1 100 ? 2.867 6.025 6.446 1.00 97.06 100 LEU A C 1
ATOM 776 O O . LEU A 1 100 ? 3.076 6.894 7.286 1.00 97.06 100 LEU A O 1
ATOM 780 N N . ASP A 1 101 ? 3.279 6.135 5.182 1.00 95.88 101 ASP A N 1
ATOM 781 C CA . ASP A 1 101 ? 4.007 7.286 4.630 1.00 95.88 101 ASP A CA 1
ATOM 782 C C . ASP A 1 101 ? 3.199 8.589 4.752 1.00 95.88 101 ASP A C 1
ATOM 784 O O . ASP A 1 101 ? 3.678 9.585 5.299 1.00 95.88 101 ASP A O 1
ATOM 788 N N . LYS A 1 102 ? 1.911 8.552 4.379 1.00 94.62 102 LYS A N 1
ATOM 789 C CA . LYS A 1 102 ? 0.988 9.688 4.562 1.00 94.62 102 LYS A CA 1
ATOM 790 C C . LYS A 1 102 ? 0.843 10.101 6.025 1.00 94.62 102 LYS A C 1
ATOM 792 O O . LYS A 1 102 ? 0.775 11.293 6.310 1.00 94.62 102 LYS A O 1
ATOM 797 N N . VAL A 1 103 ? 0.782 9.134 6.942 1.00 95.44 103 VAL A N 1
ATOM 798 C CA . VAL A 1 103 ? 0.697 9.408 8.383 1.00 95.44 103 VAL A CA 1
ATOM 799 C C . VAL A 1 103 ? 1.985 10.066 8.870 1.00 95.44 103 VAL A C 1
ATOM 801 O O . VAL A 1 103 ? 1.907 11.094 9.537 1.00 95.44 103 VAL A O 1
ATOM 804 N N . MET A 1 104 ? 3.160 9.538 8.501 1.00 96.56 104 MET A N 1
ATOM 805 C CA . MET A 1 104 ? 4.463 10.115 8.867 1.00 96.56 104 MET A CA 1
ATOM 806 C C . MET A 1 104 ? 4.590 11.582 8.445 1.00 96.56 104 MET A C 1
ATOM 808 O O . MET A 1 104 ? 5.103 12.388 9.214 1.00 96.56 104 MET A O 1
ATOM 812 N N . ALA A 1 105 ? 4.054 11.955 7.280 1.00 95.00 105 ALA A N 1
ATOM 813 C CA . ALA A 1 105 ? 4.063 13.338 6.804 1.00 95.00 105 ALA A CA 1
ATOM 814 C C . ALA A 1 105 ? 3.195 14.311 7.637 1.00 95.00 105 ALA A C 1
ATOM 816 O O . ALA A 1 105 ? 3.332 15.525 7.493 1.00 95.00 105 ALA A O 1
ATOM 817 N N . GLN A 1 106 ? 2.286 13.807 8.480 1.00 95.06 106 GLN A N 1
ATOM 818 C CA . GLN A 1 106 ? 1.294 14.608 9.214 1.00 95.06 106 GLN A CA 1
ATOM 819 C C . GLN A 1 106 ? 1.497 14.605 10.734 1.00 95.06 106 GLN A C 1
ATOM 821 O O . GLN A 1 106 ? 0.926 15.444 11.433 1.00 95.06 106 GLN A O 1
ATOM 826 N N . VAL A 1 107 ? 2.269 13.657 11.265 1.00 95.44 107 VAL A N 1
ATOM 827 C CA . VAL A 1 107 ? 2.439 13.458 12.710 1.00 95.44 107 VAL A CA 1
ATOM 828 C C . VAL A 1 107 ? 3.787 13.972 13.208 1.00 95.44 107 VAL A C 1
ATOM 830 O O . VAL A 1 107 ? 4.750 14.098 12.462 1.00 95.44 107 VAL A O 1
ATOM 833 N N . GLY A 1 108 ? 3.869 14.232 14.514 1.00 94.62 108 GLY A N 1
ATOM 834 C CA . GLY A 1 108 ? 5.108 14.604 15.196 1.00 94.62 108 GLY A CA 1
ATOM 835 C C . GLY A 1 108 ? 5.320 13.831 16.498 1.00 94.62 108 GLY A C 1
ATOM 836 O O . GLY A 1 108 ? 4.514 12.981 16.894 1.00 94.62 108 GLY A O 1
ATOM 837 N N . GLY A 1 109 ? 6.419 14.143 17.187 1.00 95.69 109 GLY A N 1
ATOM 838 C CA . GLY A 1 109 ? 6.727 13.622 18.521 1.00 95.69 109 GLY A CA 1
ATOM 839 C C . GLY A 1 109 ? 6.772 12.092 18.590 1.00 95.69 109 GLY A C 1
ATOM 840 O O . GLY A 1 109 ? 7.327 11.426 17.717 1.00 95.69 109 GLY A O 1
ATOM 841 N N . LYS A 1 110 ? 6.168 11.522 19.641 1.00 95.00 110 LYS A N 1
ATOM 842 C CA . LYS A 1 110 ? 6.176 10.070 19.895 1.00 95.00 110 LYS A CA 1
ATOM 843 C C . LYS A 1 110 ? 5.547 9.261 18.752 1.00 95.00 110 LYS A C 1
ATOM 845 O O . LYS A 1 110 ? 6.032 8.176 18.449 1.00 95.00 110 LYS A O 1
ATOM 850 N N . THR A 1 111 ? 4.492 9.778 18.118 1.00 95.25 111 THR A N 1
ATOM 851 C CA . THR A 1 111 ? 3.792 9.052 17.043 1.00 95.25 111 THR A CA 1
ATOM 852 C C . THR A 1 111 ? 4.664 8.941 15.795 1.00 95.25 111 THR A C 1
ATOM 854 O O . THR A 1 111 ? 4.731 7.866 15.206 1.00 95.25 111 THR A O 1
ATOM 857 N N . LEU A 1 112 ? 5.391 10.009 15.442 1.00 97.31 112 LEU A N 1
ATOM 858 C CA . LEU A 1 112 ? 6.351 9.975 14.336 1.00 97.31 112 LEU A CA 1
ATOM 859 C C . LEU A 1 112 ? 7.454 8.945 14.594 1.00 97.31 112 LEU A C 1
ATOM 861 O O . LEU A 1 112 ? 7.684 8.081 13.757 1.00 97.31 112 LEU A O 1
ATOM 865 N N . MET A 1 113 ? 8.041 8.949 15.794 1.00 97.19 113 MET A N 1
ATOM 866 C CA . MET A 1 113 ? 9.089 7.990 16.161 1.00 97.19 113 MET A CA 1
ATOM 867 C C . MET A 1 113 ? 8.614 6.526 16.055 1.00 97.19 113 MET A C 1
ATOM 869 O O . MET A 1 113 ? 9.365 5.647 15.621 1.00 97.19 113 MET A O 1
ATOM 873 N N . LEU A 1 114 ? 7.361 6.244 16.436 1.00 96.31 114 LEU A N 1
ATOM 874 C CA . LEU A 1 114 ? 6.753 4.917 16.277 1.00 96.31 114 LEU A CA 1
ATOM 875 C C . LEU A 1 114 ? 6.576 4.550 14.798 1.00 96.31 114 LEU A C 1
ATOM 877 O O . LEU A 1 114 ? 6.911 3.432 14.400 1.00 96.31 114 LEU A O 1
ATOM 881 N N . ALA A 1 115 ? 6.088 5.490 13.989 1.00 97.50 115 ALA A N 1
ATOM 882 C CA . ALA A 1 115 ? 5.883 5.293 12.561 1.00 97.50 115 ALA A CA 1
ATOM 883 C C . ALA A 1 115 ? 7.206 5.043 11.820 1.00 97.50 115 ALA A C 1
ATOM 885 O O . ALA A 1 115 ? 7.303 4.075 11.068 1.00 97.50 115 ALA A O 1
ATOM 886 N N . GLU A 1 116 ? 8.252 5.820 12.109 1.00 97.31 116 GLU A N 1
ATOM 887 C CA . GLU A 1 116 ? 9.600 5.637 11.552 1.00 97.31 116 GLU A CA 1
ATOM 888 C C . GLU A 1 116 ? 10.209 4.292 11.963 1.00 97.31 116 GLU A C 1
ATOM 890 O O . GLU A 1 116 ? 10.804 3.585 11.147 1.00 97.31 116 GLU A O 1
ATOM 895 N N . THR A 1 117 ? 10.016 3.886 13.222 1.00 96.94 117 THR A N 1
ATOM 896 C CA . THR A 1 117 ? 10.473 2.575 13.705 1.00 96.94 117 THR A CA 1
ATOM 897 C C . THR A 1 117 ? 9.793 1.442 12.936 1.00 96.94 117 THR A C 1
ATOM 899 O O . THR A 1 117 ? 10.465 0.503 12.503 1.00 96.94 117 THR A O 1
ATOM 902 N N . CYS A 1 118 ? 8.475 1.532 12.733 1.00 96.31 118 CYS A N 1
ATOM 903 C CA . CYS A 1 118 ? 7.719 0.580 11.919 1.00 96.31 118 CYS A CA 1
ATOM 904 C C . CYS A 1 118 ? 8.204 0.582 10.461 1.00 96.31 118 CYS A C 1
ATOM 906 O O . CYS A 1 118 ? 8.453 -0.480 9.892 1.00 96.31 118 CYS A O 1
ATOM 908 N N . TRP A 1 119 ? 8.398 1.762 9.869 1.00 97.00 119 TRP A N 1
ATOM 909 C CA . TRP A 1 119 ? 8.893 1.927 8.502 1.00 97.00 119 TRP A CA 1
ATOM 910 C C . TRP A 1 119 ? 10.235 1.220 8.294 1.00 97.00 119 TRP A C 1
ATOM 912 O O . TRP A 1 119 ? 10.406 0.452 7.345 1.00 97.00 119 TRP A O 1
ATOM 922 N N . ILE A 1 120 ? 11.175 1.419 9.222 1.00 95.94 120 ILE A N 1
ATOM 923 C CA . ILE A 1 120 ? 12.529 0.864 9.147 1.00 95.94 120 ILE A CA 1
ATOM 924 C C . ILE A 1 120 ? 12.559 -0.649 9.411 1.00 95.94 120 ILE A C 1
ATOM 926 O O . ILE A 1 120 ? 13.387 -1.348 8.826 1.00 95.94 120 ILE A O 1
ATOM 930 N N . ARG A 1 121 ? 11.690 -1.170 10.282 1.00 95.31 121 ARG A N 1
ATOM 931 C CA . ARG A 1 121 ? 11.729 -2.586 10.688 1.00 95.31 121 ARG A CA 1
ATOM 932 C C . ARG A 1 121 ? 10.854 -3.500 9.840 1.00 95.31 121 ARG A C 1
ATOM 934 O O . ARG A 1 121 ? 11.260 -4.626 9.575 1.00 95.31 121 ARG A O 1
ATOM 941 N N . SER A 1 122 ? 9.682 -3.025 9.427 1.00 94.06 122 SER A N 1
ATOM 942 C CA . SER A 1 122 ? 8.621 -3.883 8.881 1.00 94.06 122 SER A CA 1
ATOM 943 C C . SER A 1 122 ? 8.375 -3.679 7.384 1.00 94.06 122 SER A C 1
ATOM 945 O O . SER A 1 122 ? 7.661 -4.470 6.775 1.00 94.06 122 SER A O 1
ATOM 947 N N . VAL A 1 123 ? 8.963 -2.648 6.766 1.00 95.62 123 VAL A N 1
ATOM 948 C CA . VAL A 1 123 ? 8.807 -2.362 5.328 1.00 95.62 123 VAL A CA 1
ATOM 949 C C . VAL A 1 123 ? 10.123 -2.627 4.600 1.00 95.62 123 VAL A C 1
ATOM 951 O O . VAL A 1 123 ? 11.156 -2.087 4.992 1.00 95.62 123 VAL A O 1
ATOM 954 N N . SER A 1 124 ? 10.112 -3.433 3.535 1.00 93.44 124 SER A N 1
ATOM 955 C CA . SER A 1 124 ? 11.316 -3.703 2.734 1.00 93.44 124 SER A CA 1
ATOM 956 C C . SER A 1 124 ? 11.726 -2.484 1.890 1.00 93.44 124 SER A C 1
ATOM 958 O O . SER A 1 124 ? 10.862 -1.678 1.542 1.00 93.44 124 SER A O 1
ATOM 960 N N . PRO A 1 125 ? 13.008 -2.336 1.501 1.00 93.38 125 PRO A N 1
ATOM 961 C CA . PRO A 1 125 ? 13.462 -1.197 0.697 1.00 93.38 125 PRO A CA 1
ATOM 962 C C . PRO A 1 125 ? 12.661 -0.981 -0.595 1.00 93.38 125 PRO A C 1
ATOM 964 O O . PRO A 1 125 ? 12.281 0.148 -0.892 1.00 93.38 125 PRO A O 1
ATOM 967 N N . ALA A 1 126 ? 12.327 -2.059 -1.315 1.00 91.69 126 ALA A N 1
ATOM 968 C CA . ALA A 1 126 ? 11.511 -1.979 -2.526 1.00 91.69 126 ALA A CA 1
ATOM 969 C C . ALA A 1 126 ? 10.091 -1.469 -2.229 1.00 91.69 126 ALA A C 1
ATOM 971 O O . ALA A 1 126 ? 9.604 -0.574 -2.910 1.00 91.69 126 ALA A O 1
ATOM 972 N N . VAL A 1 127 ? 9.442 -1.975 -1.174 1.00 93.62 127 VAL A N 1
ATOM 973 C CA . VAL A 1 127 ? 8.101 -1.512 -0.781 1.00 93.62 127 VAL A CA 1
ATOM 974 C C . VAL A 1 127 ? 8.131 -0.052 -0.330 1.00 93.62 127 VAL A C 1
ATOM 976 O O . VAL A 1 127 ? 7.213 0.687 -0.670 1.00 93.62 127 VAL A O 1
ATOM 979 N N . ARG A 1 128 ? 9.185 0.386 0.376 1.00 94.94 128 ARG A N 1
ATOM 980 C CA . ARG A 1 128 ? 9.366 1.801 0.744 1.00 94.94 128 ARG A CA 1
ATOM 981 C C . ARG A 1 128 ? 9.429 2.681 -0.493 1.00 94.94 128 ARG A C 1
ATOM 983 O O . ARG A 1 128 ? 8.701 3.661 -0.547 1.00 94.94 128 ARG A O 1
ATOM 990 N N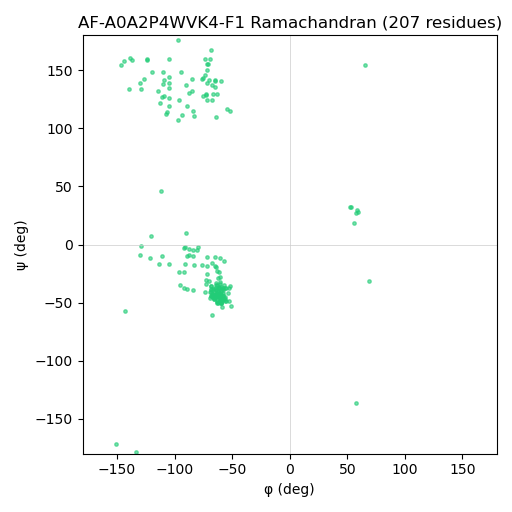 . ALA A 1 129 ? 10.257 2.309 -1.471 1.00 93.31 129 ALA A N 1
ATOM 991 C CA . ALA A 1 129 ? 10.388 3.057 -2.715 1.00 93.31 129 ALA A CA 1
ATOM 992 C C . ALA A 1 129 ? 9.054 3.120 -3.471 1.00 93.31 129 ALA A C 1
ATOM 994 O O . ALA A 1 129 ? 8.636 4.196 -3.873 1.00 93.31 129 ALA A O 1
ATOM 995 N N . LEU A 1 130 ? 8.329 2.006 -3.594 1.00 92.56 130 LEU A N 1
ATOM 996 C CA . LEU A 1 130 ? 7.020 2.001 -4.253 1.00 92.56 130 LEU A CA 1
ATOM 997 C C . LEU A 1 130 ? 5.987 2.864 -3.508 1.00 92.56 130 LEU A C 1
ATOM 999 O O . LEU A 1 130 ? 5.250 3.621 -4.133 1.00 92.56 130 LEU A O 1
ATOM 1003 N N . ALA A 1 131 ? 5.944 2.774 -2.178 1.00 92.81 131 ALA A N 1
ATOM 1004 C CA . ALA A 1 131 ? 4.991 3.516 -1.356 1.00 92.81 131 ALA A CA 1
ATOM 1005 C C . ALA A 1 131 ? 5.245 5.031 -1.357 1.00 92.81 131 ALA A C 1
ATOM 1007 O O . ALA A 1 131 ? 4.289 5.804 -1.358 1.00 92.81 131 ALA A O 1
ATOM 1008 N N . SER A 1 132 ? 6.512 5.454 -1.405 1.00 90.94 132 SER A N 1
ATOM 1009 C CA . SER A 1 132 ? 6.905 6.866 -1.465 1.00 90.94 132 SER A CA 1
ATOM 1010 C C . SER A 1 132 ? 7.031 7.413 -2.894 1.00 90.94 132 SER A C 1
ATOM 1012 O O . SER A 1 132 ? 7.543 8.518 -3.086 1.00 90.94 132 SER A O 1
ATOM 1014 N N . ASN A 1 133 ? 6.589 6.655 -3.910 1.00 89.38 133 ASN A N 1
ATOM 1015 C CA . ASN A 1 133 ? 6.764 6.983 -5.334 1.00 89.38 133 ASN A CA 1
ATOM 1016 C C . ASN A 1 133 ? 8.237 7.282 -5.708 1.00 89.38 133 ASN A C 1
ATOM 1018 O O . ASN A 1 133 ? 8.553 8.122 -6.557 1.00 89.38 133 ASN A O 1
ATOM 1022 N N . GLY A 1 134 ? 9.153 6.610 -5.017 1.00 91.44 134 GLY A N 1
ATOM 1023 C CA . GLY A 1 134 ? 10.585 6.676 -5.222 1.00 91.44 134 GLY A CA 1
ATOM 1024 C C . GLY A 1 134 ? 11.040 5.936 -6.487 1.00 91.44 134 GLY A C 1
ATOM 1025 O O . GLY A 1 134 ? 10.330 5.075 -7.011 1.00 91.44 134 GLY A O 1
ATOM 1026 N N . PRO A 1 135 ? 12.237 6.277 -6.993 1.00 92.50 135 PRO A N 1
ATOM 1027 C CA . PRO A 1 135 ? 12.845 5.589 -8.124 1.00 92.50 135 PRO A CA 1
ATOM 1028 C C . PRO A 1 135 ? 13.182 4.134 -7.779 1.00 92.50 135 PRO A C 1
ATOM 1030 O O . PRO A 1 135 ? 13.658 3.839 -6.680 1.00 92.50 135 PRO A O 1
ATOM 1033 N N . VAL A 1 136 ? 12.971 3.236 -8.737 1.00 92.94 136 VAL A N 1
ATOM 1034 C CA . VAL A 1 136 ? 13.288 1.810 -8.630 1.00 92.94 136 VAL A CA 1
ATOM 1035 C C . VAL A 1 136 ? 13.943 1.290 -9.902 1.00 92.94 136 VAL A C 1
ATOM 1037 O O . VAL A 1 136 ? 13.782 1.844 -10.985 1.00 92.94 136 VAL A O 1
ATOM 1040 N N . MET A 1 137 ? 14.649 0.180 -9.743 1.00 91.31 137 MET A N 1
ATOM 1041 C CA . MET A 1 137 ? 15.188 -0.637 -10.820 1.00 91.31 137 MET A CA 1
ATOM 1042 C C . MET A 1 137 ? 14.326 -1.896 -10.956 1.00 91.31 137 MET A C 1
ATOM 1044 O O . MET A 1 137 ? 13.904 -2.466 -9.948 1.00 91.31 137 MET A O 1
ATOM 1048 N N . ILE A 1 138 ? 14.042 -2.315 -12.191 1.00 90.75 138 ILE A N 1
ATOM 1049 C CA . ILE A 1 138 ? 13.253 -3.519 -12.483 1.00 90.75 138 ILE A CA 1
ATOM 1050 C C . ILE A 1 138 ? 14.174 -4.551 -13.133 1.00 90.75 138 ILE A C 1
ATOM 1052 O O . ILE A 1 138 ? 14.743 -4.282 -14.187 1.00 90.75 138 ILE A O 1
ATOM 1056 N N . ALA A 1 139 ? 14.280 -5.729 -12.520 1.00 89.19 139 ALA A N 1
ATOM 1057 C CA . ALA A 1 139 ? 15.060 -6.854 -13.027 1.00 89.19 139 ALA A CA 1
ATOM 1058 C C . ALA A 1 139 ? 14.165 -8.076 -13.270 1.00 89.19 139 ALA A C 1
ATOM 1060 O O . ALA A 1 139 ? 13.181 -8.301 -12.557 1.00 89.19 139 A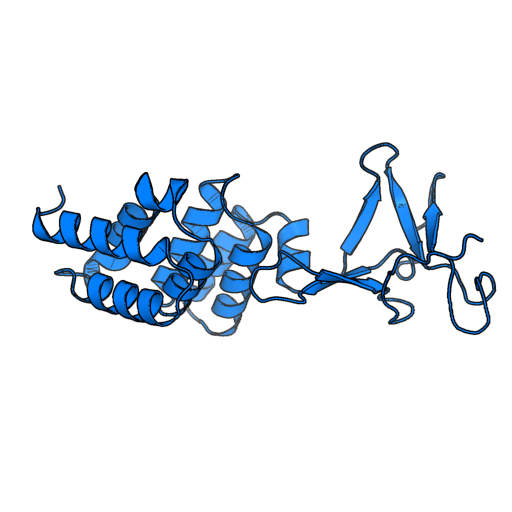LA A O 1
ATOM 1061 N N . SER A 1 140 ? 14.517 -8.886 -14.266 1.00 86.19 140 SER A N 1
ATOM 1062 C CA . SER A 1 140 ? 13.890 -10.187 -14.496 1.00 86.19 140 SER A CA 1
ATOM 1063 C C . SER A 1 140 ? 14.322 -11.189 -13.431 1.00 86.19 140 SER A C 1
ATOM 1065 O O . SER A 1 140 ? 15.498 -11.494 -13.320 1.00 86.19 140 SER A O 1
ATOM 1067 N N . VAL A 1 141 ? 13.370 -11.804 -12.727 1.00 87.25 141 VAL A N 1
ATOM 1068 C CA . VAL A 1 141 ? 13.661 -12.827 -11.699 1.00 87.25 141 VAL A CA 1
ATOM 1069 C C . VAL A 1 141 ? 14.328 -14.088 -12.282 1.00 87.25 141 VAL A C 1
ATOM 1071 O O . VAL A 1 141 ? 14.919 -14.869 -11.545 1.00 87.25 141 VAL A O 1
ATOM 1074 N N . LEU A 1 142 ? 14.214 -14.321 -13.595 1.00 85.75 142 LEU A N 1
ATOM 1075 C CA . LEU A 1 142 ? 14.765 -15.517 -14.244 1.00 85.75 142 LEU A CA 1
ATOM 1076 C C . LEU A 1 142 ? 16.246 -15.375 -14.607 1.00 85.75 142 LEU A C 1
ATOM 1078 O O . LEU A 1 142 ? 16.986 -16.346 -14.485 1.00 85.75 142 LEU A O 1
ATOM 1082 N N . ASN A 1 143 ? 16.645 -14.192 -15.080 1.00 83.06 143 ASN A N 1
ATOM 1083 C CA . ASN A 1 143 ? 17.959 -13.969 -15.692 1.00 83.06 143 ASN A CA 1
ATOM 1084 C C . ASN A 1 143 ? 18.705 -12.760 -15.101 1.00 83.06 143 ASN A C 1
ATOM 1086 O O . ASN A 1 143 ? 19.781 -12.439 -15.578 1.00 83.06 143 ASN A O 1
ATOM 1090 N N . ASP A 1 144 ? 18.111 -12.043 -14.142 1.00 81.81 144 ASP A N 1
ATOM 1091 C CA . ASP A 1 144 ? 18.587 -10.755 -13.612 1.00 81.81 144 ASP A CA 1
ATOM 1092 C C . ASP A 1 144 ? 18.791 -9.652 -14.670 1.00 81.81 144 ASP A C 1
ATOM 1094 O O . ASP A 1 144 ? 19.401 -8.617 -14.409 1.00 81.81 144 ASP A O 1
ATOM 1098 N N . ASN A 1 145 ? 18.189 -9.818 -15.853 1.00 85.25 145 ASN A N 1
ATOM 1099 C CA . ASN A 1 145 ? 18.237 -8.812 -16.909 1.00 85.25 145 ASN A CA 1
ATOM 1100 C C . ASN A 1 145 ? 17.483 -7.545 -16.492 1.00 85.25 145 ASN A C 1
ATOM 1102 O O . ASN A 1 145 ? 16.308 -7.609 -16.110 1.00 85.25 145 ASN A O 1
ATOM 1106 N N . MET A 1 146 ? 18.138 -6.399 -16.639 1.00 87.19 146 MET A N 1
ATOM 1107 C CA . MET A 1 146 ? 17.624 -5.093 -16.234 1.00 87.19 146 MET A CA 1
ATOM 1108 C C . MET A 1 146 ? 16.731 -4.467 -17.306 1.00 87.19 146 MET A C 1
ATOM 1110 O O . MET A 1 146 ? 17.110 -4.410 -18.476 1.00 87.19 146 MET A O 1
ATOM 1114 N N . LEU A 1 147 ? 15.557 -3.965 -16.907 1.00 89.88 147 LEU A N 1
ATOM 1115 C CA . LEU A 1 147 ? 14.661 -3.211 -17.783 1.00 89.88 147 LEU A CA 1
ATOM 1116 C C . LEU A 1 147 ? 15.229 -1.815 -18.054 1.00 89.88 147 LEU A C 1
ATOM 1118 O O . LEU A 1 147 ? 15.515 -1.060 -17.122 1.00 89.88 147 LEU A O 1
ATOM 1122 N N . PHE A 1 148 ? 15.311 -1.454 -19.329 1.00 87.38 148 PHE A N 1
ATOM 1123 C CA . PHE A 1 148 ? 16.025 -0.271 -19.784 1.00 87.38 148 PHE A CA 1
ATOM 1124 C C . PHE A 1 148 ? 15.265 0.469 -20.893 1.00 87.38 148 PHE A C 1
ATOM 1126 O O . PHE A 1 148 ? 14.784 -0.147 -21.851 1.00 87.38 148 PHE A O 1
ATOM 1133 N N . ALA A 1 149 ? 15.174 1.796 -20.771 1.00 86.56 149 ALA A N 1
ATOM 1134 C CA . ALA A 1 149 ? 14.631 2.674 -21.806 1.00 86.56 149 ALA A CA 1
ATOM 1135 C C . ALA A 1 149 ? 15.740 3.131 -22.764 1.00 86.56 149 ALA A C 1
ATOM 1137 O O . ALA A 1 149 ? 16.693 3.789 -22.351 1.00 86.56 149 ALA A O 1
ATOM 1138 N N . ALA A 1 150 ? 15.617 2.792 -24.049 1.00 79.25 150 ALA A N 1
ATOM 1139 C CA . ALA A 1 150 ? 16.653 3.091 -25.034 1.00 79.25 150 ALA A CA 1
ATOM 1140 C C . ALA A 1 150 ? 16.789 4.589 -25.349 1.00 79.25 150 ALA A C 1
ATOM 1142 O O . ALA A 1 150 ? 15.856 5.361 -25.160 1.00 79.25 150 ALA A O 1
ATOM 1143 N N . GLU A 1 151 ? 17.930 5.018 -25.885 1.00 75.31 151 GLU A N 1
ATOM 1144 C CA . GLU A 1 151 ? 18.094 6.396 -26.376 1.00 75.31 151 GLU A CA 1
ATOM 1145 C C . GLU A 1 151 ? 17.242 6.691 -27.623 1.00 75.31 151 GLU A C 1
ATOM 1147 O O . GLU A 1 151 ? 16.717 5.784 -28.269 1.00 75.31 151 GLU A O 1
ATOM 1152 N N . ASP A 1 152 ? 17.133 7.975 -27.983 1.00 71.88 152 ASP A N 1
ATOM 1153 C CA . ASP A 1 152 ? 16.321 8.492 -29.104 1.00 71.88 152 ASP A CA 1
ATOM 1154 C C . ASP A 1 152 ? 16.720 7.937 -30.480 1.00 71.88 152 ASP A C 1
ATOM 1156 O O . ASP A 1 152 ? 15.996 8.092 -31.457 1.00 71.88 152 ASP A O 1
ATOM 1160 N N . TYR A 1 153 ? 17.864 7.266 -30.585 1.00 68.38 153 TYR A N 1
ATOM 1161 C CA . TYR A 1 153 ? 18.295 6.609 -31.819 1.00 68.38 153 TYR A CA 1
ATOM 1162 C C . TYR A 1 153 ? 17.698 5.202 -31.992 1.00 68.38 153 TYR A C 1
ATOM 1164 O O . TYR A 1 153 ? 17.805 4.623 -33.070 1.00 68.38 153 TYR A O 1
ATOM 1172 N N . PHE A 1 154 ? 17.047 4.663 -30.956 1.00 73.88 154 PHE A N 1
ATOM 1173 C CA . PHE A 1 154 ? 16.335 3.380 -30.959 1.00 73.88 154 PHE A CA 1
ATOM 1174 C C . PHE A 1 154 ? 14.823 3.593 -30.817 1.00 73.88 154 PHE A C 1
ATOM 1176 O O . PHE A 1 154 ? 14.145 2.954 -30.003 1.00 73.88 154 PHE A O 1
ATOM 1183 N N . LEU A 1 155 ? 14.289 4.533 -31.594 1.00 73.94 155 LEU A N 1
ATOM 1184 C CA . LEU A 1 155 ? 12.851 4.715 -31.712 1.00 73.94 155 LEU A CA 1
ATOM 1185 C C . LEU A 1 155 ? 12.238 3.571 -32.522 1.00 73.94 155 LEU A C 1
ATOM 1187 O O . LEU A 1 155 ? 12.786 3.134 -33.532 1.00 73.94 155 LEU A O 1
ATOM 1191 N N . TYR A 1 156 ? 11.086 3.104 -32.058 1.00 73.50 156 TYR A N 1
ATOM 1192 C CA . TYR A 1 156 ? 10.220 2.206 -32.807 1.00 73.50 156 TYR A CA 1
ATOM 1193 C C . TYR A 1 156 ? 9.587 2.950 -33.993 1.00 73.50 156 TYR A C 1
ATOM 1195 O O . TYR A 1 156 ? 9.565 2.449 -35.113 1.00 73.50 156 TYR A O 1
ATOM 1203 N N . ASP A 1 157 ? 9.084 4.163 -33.738 1.00 76.06 157 ASP A N 1
ATOM 1204 C CA . ASP A 1 157 ? 8.562 5.089 -34.746 1.00 76.06 157 ASP A CA 1
ATOM 1205 C C . ASP A 1 157 ? 8.725 6.552 -34.302 1.00 76.06 157 ASP A C 1
ATOM 1207 O O . ASP A 1 157 ? 9.351 6.832 -33.284 1.00 76.06 157 ASP A O 1
ATOM 1211 N N . GLU A 1 158 ? 8.136 7.499 -35.038 1.00 78.06 158 GLU A N 1
ATOM 1212 C CA . GLU A 1 158 ? 8.222 8.944 -34.756 1.00 78.06 158 GLU A CA 1
ATOM 1213 C C . GLU A 1 158 ? 7.729 9.359 -33.353 1.00 78.06 158 GLU A C 1
ATOM 1215 O O . GLU A 1 158 ? 7.987 10.479 -32.917 1.00 78.06 158 GLU A O 1
ATOM 1220 N N . THR A 1 159 ? 7.013 8.481 -32.646 1.00 77.88 159 THR A N 1
ATOM 1221 C CA . THR A 1 159 ? 6.345 8.764 -31.367 1.00 77.88 159 THR A CA 1
ATOM 1222 C C . THR A 1 159 ? 6.629 7.750 -30.259 1.00 77.88 159 THR A C 1
ATOM 1224 O O . THR A 1 159 ? 6.221 7.971 -29.119 1.00 77.88 159 THR A O 1
ATOM 1227 N N . ARG A 1 160 ? 7.284 6.623 -30.565 1.00 78.81 160 ARG A N 1
ATOM 1228 C CA . ARG A 1 160 ? 7.431 5.482 -29.652 1.00 78.81 160 ARG A CA 1
ATOM 1229 C C . ARG A 1 160 ? 8.877 5.025 -29.556 1.00 78.81 160 ARG A C 1
ATOM 1231 O O . ARG A 1 160 ? 9.568 4.879 -30.559 1.00 78.81 160 ARG A O 1
ATOM 1238 N N . ARG A 1 161 ? 9.302 4.707 -28.336 1.00 83.75 161 ARG A N 1
ATOM 1239 C CA . ARG A 1 161 ? 10.648 4.233 -27.997 1.00 83.75 161 ARG A CA 1
ATOM 1240 C C . ARG A 1 161 ? 10.663 2.736 -27.715 1.00 83.75 161 ARG A C 1
ATOM 1242 O O . ARG A 1 161 ? 9.734 2.212 -27.101 1.00 83.75 161 ARG A O 1
ATOM 1249 N N . CYS A 1 162 ? 11.736 2.059 -28.114 1.00 82.81 162 CYS A N 1
ATOM 1250 C CA . CYS A 1 162 ? 11.950 0.661 -27.758 1.00 82.81 162 CYS A CA 1
ATOM 1251 C C . CYS A 1 162 ? 12.407 0.504 -26.300 1.00 82.81 162 CYS A C 1
ATOM 1253 O O . CYS A 1 162 ? 13.218 1.279 -25.787 1.00 82.81 162 CYS A O 1
ATOM 1255 N N . ILE A 1 163 ? 11.912 -0.549 -25.650 1.00 82.88 163 ILE A N 1
ATOM 1256 C CA . ILE A 1 163 ? 12.303 -0.957 -24.299 1.00 82.88 163 ILE A CA 1
ATOM 1257 C C . ILE A 1 163 ? 13.004 -2.305 -24.394 1.00 82.88 163 ILE A C 1
ATOM 1259 O O . ILE A 1 163 ? 12.502 -3.223 -25.044 1.00 82.88 163 ILE A O 1
ATOM 1263 N N . PHE A 1 164 ? 14.156 -2.425 -23.742 1.00 81.81 164 PHE A N 1
ATOM 1264 C CA . PHE A 1 164 ? 14.988 -3.621 -23.802 1.00 81.81 164 PHE A CA 1
ATOM 1265 C C . PHE A 1 164 ? 15.252 -4.177 -22.404 1.00 81.81 164 PHE A C 1
ATOM 1267 O O . PHE A 1 164 ? 15.157 -3.466 -21.402 1.00 81.81 164 PHE A O 1
ATOM 1274 N N . CYS A 1 165 ? 15.609 -5.458 -22.354 1.00 78.94 165 CYS A N 1
ATOM 1275 C CA . CYS A 1 165 ? 16.175 -6.084 -21.168 1.00 78.94 165 CYS A CA 1
ATOM 1276 C C . CYS A 1 165 ? 17.658 -6.331 -21.435 1.00 78.94 165 CYS A C 1
ATOM 1278 O O . CYS A 1 165 ? 17.991 -7.152 -22.291 1.00 78.94 165 CYS A O 1
ATOM 1280 N N . TRP A 1 166 ? 18.536 -5.624 -20.729 1.00 75.25 166 TRP A N 1
ATOM 1281 C CA . TRP A 1 166 ? 19.976 -5.805 -20.887 1.00 75.25 166 TRP A CA 1
ATOM 1282 C C . TRP A 1 166 ? 20.418 -7.101 -20.202 1.00 75.25 166 TRP A C 1
ATOM 1284 O O . TRP A 1 166 ? 20.051 -7.327 -19.050 1.00 75.25 166 TRP A O 1
ATOM 1294 N N . ALA A 1 167 ? 21.140 -7.963 -20.921 1.00 69.62 167 ALA A N 1
ATOM 1295 C CA . ALA A 1 167 ? 21.480 -9.317 -20.469 1.00 69.62 167 ALA A CA 1
ATOM 1296 C C . ALA A 1 167 ? 22.940 -9.494 -20.013 1.00 69.62 167 ALA A C 1
ATOM 1298 O O . ALA A 1 167 ? 23.238 -10.474 -19.337 1.00 69.62 167 ALA A O 1
ATOM 1299 N N . ASP A 1 168 ? 23.833 -8.569 -20.372 1.00 72.38 168 ASP A N 1
ATOM 1300 C CA . ASP A 1 168 ? 25.258 -8.628 -20.018 1.00 72.38 168 ASP A CA 1
ATOM 1301 C C . ASP A 1 168 ? 25.580 -7.779 -18.773 1.00 72.38 168 ASP A C 1
ATOM 1303 O O . ASP A 1 168 ? 24.715 -7.067 -18.255 1.00 72.38 168 ASP A O 1
ATOM 1307 N N . GLU A 1 169 ? 26.833 -7.822 -18.295 1.00 66.81 169 GLU A N 1
ATOM 1308 C CA . GLU A 1 169 ? 27.311 -6.908 -17.248 1.00 66.81 169 GLU A CA 1
ATOM 1309 C C . GLU A 1 169 ? 27.070 -5.454 -17.684 1.00 66.81 169 GLU A C 1
ATOM 1311 O O . GLU A 1 169 ? 27.574 -4.988 -18.707 1.00 66.81 169 GLU A O 1
ATOM 1316 N N . TRP A 1 170 ? 26.232 -4.757 -16.918 1.00 65.62 170 TRP A N 1
ATOM 1317 C CA . TRP A 1 170 ? 25.798 -3.395 -17.197 1.00 65.62 170 TRP A CA 1
ATOM 1318 C C . TRP A 1 170 ? 26.507 -2.417 -16.262 1.00 65.62 170 TRP A C 1
ATOM 1320 O O . TRP A 1 170 ? 26.421 -2.546 -15.038 1.00 65.62 170 TRP A O 1
ATOM 1330 N N . GLU A 1 171 ? 27.158 -1.402 -16.828 1.00 69.06 171 GLU A N 1
ATOM 1331 C CA . GLU A 1 171 ? 27.565 -0.224 -16.066 1.00 69.06 171 GLU A CA 1
ATOM 1332 C C . GLU A 1 171 ? 26.380 0.742 -15.984 1.00 69.06 171 GLU A C 1
ATOM 1334 O O . GLU A 1 171 ? 25.970 1.330 -16.982 1.00 69.06 171 GLU A O 1
ATOM 1339 N N . ALA A 1 172 ? 25.820 0.881 -14.780 1.00 66.19 172 ALA A N 1
ATOM 1340 C CA . ALA A 1 172 ? 24.714 1.788 -14.490 1.00 66.19 172 ALA A CA 1
ATOM 1341 C C . ALA A 1 172 ? 25.022 3.216 -14.966 1.00 66.19 172 ALA A C 1
ATOM 1343 O O . ALA A 1 172 ? 25.901 3.878 -14.409 1.00 66.19 172 ALA A O 1
ATOM 1344 N N . ASP A 1 173 ? 24.261 3.709 -15.949 1.00 71.31 173 ASP A N 1
ATOM 1345 C CA . ASP A 1 173 ? 24.300 5.120 -16.344 1.00 71.31 173 ASP A CA 1
ATOM 1346 C C . ASP A 1 173 ? 23.484 6.021 -15.398 1.00 71.31 173 ASP A C 1
ATOM 1348 O O . ASP A 1 173 ? 23.509 7.246 -15.526 1.00 71.31 173 ASP A O 1
ATOM 1352 N N . GLN A 1 174 ? 22.831 5.412 -14.395 1.00 69.88 174 GLN A N 1
ATOM 1353 C CA . GLN A 1 174 ? 22.039 6.047 -13.342 1.00 69.88 174 GLN A CA 1
ATOM 1354 C C . GLN A 1 174 ? 20.877 6.883 -13.882 1.00 69.88 174 GLN A C 1
ATOM 1356 O O . GLN A 1 174 ? 20.465 7.863 -13.253 1.00 69.88 174 GLN A O 1
ATOM 1361 N N . SER A 1 175 ? 20.325 6.512 -15.036 1.00 80.62 175 SER A N 1
ATOM 1362 C CA . SER A 1 175 ? 19.228 7.255 -15.643 1.00 80.62 175 SER A CA 1
ATOM 1363 C C . SER A 1 175 ? 18.209 6.356 -16.337 1.00 80.62 175 SER A C 1
ATOM 1365 O O . SER A 1 175 ? 17.028 6.385 -15.980 1.00 80.62 175 SER A O 1
ATOM 1367 N N . LYS A 1 176 ? 18.627 5.539 -17.301 1.00 86.25 176 LYS A N 1
ATOM 1368 C CA . LYS A 1 176 ? 17.736 4.832 -18.237 1.00 86.25 176 LYS A CA 1
ATOM 1369 C C . LYS A 1 176 ? 17.155 3.532 -17.679 1.00 86.25 176 LYS A C 1
ATOM 1371 O O . LYS A 1 176 ? 16.155 3.021 -18.185 1.00 86.25 176 LYS A O 1
ATOM 1376 N N . GLU A 1 177 ? 17.766 3.013 -16.626 1.00 88.00 177 GLU A N 1
ATOM 1377 C CA . GLU A 1 177 ? 17.338 1.871 -15.820 1.00 88.00 177 GLU A CA 1
ATOM 1378 C C . GLU A 1 177 ? 16.396 2.269 -14.672 1.00 88.00 177 GLU A C 1
ATOM 1380 O O . GLU A 1 177 ? 15.925 1.407 -13.924 1.00 88.00 177 GLU A O 1
ATOM 1385 N N . ILE A 1 178 ? 16.144 3.573 -14.502 1.00 91.69 178 ILE A N 1
ATOM 1386 C CA . ILE A 1 178 ? 15.369 4.107 -13.387 1.00 91.69 178 ILE A CA 1
ATOM 1387 C C . ILE A 1 178 ? 13.909 4.313 -13.790 1.00 91.69 178 ILE A C 1
ATOM 1389 O O . ILE A 1 178 ? 13.568 5.077 -14.697 1.00 91.69 178 ILE A O 1
ATOM 1393 N N . TRP A 1 179 ? 13.028 3.691 -13.016 1.00 93.75 179 TRP A N 1
ATOM 1394 C CA . TRP A 1 179 ? 11.587 3.689 -13.220 1.00 93.75 179 TRP A CA 1
ATOM 1395 C C . TRP A 1 179 ? 10.850 4.193 -11.980 1.00 93.75 179 TRP A C 1
ATOM 1397 O O . TRP A 1 179 ? 11.372 4.169 -10.866 1.00 93.75 179 TRP A O 1
ATOM 1407 N N . ARG A 1 180 ? 9.605 4.632 -12.155 1.00 94.38 180 ARG A N 1
ATOM 1408 C CA . ARG A 1 180 ? 8.656 4.894 -11.065 1.00 94.38 180 ARG A CA 1
ATOM 1409 C C . ARG A 1 180 ? 7.360 4.144 -11.308 1.00 94.38 180 ARG A C 1
ATOM 1411 O O . ARG A 1 180 ? 6.883 4.071 -12.437 1.00 94.38 180 ARG A O 1
ATOM 1418 N N . PHE A 1 181 ? 6.777 3.630 -10.234 1.00 92.88 181 PHE A N 1
ATOM 1419 C CA . 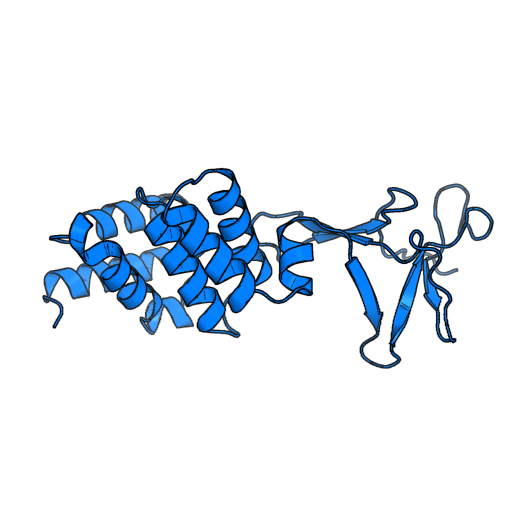PHE A 1 181 ? 5.462 3.002 -10.260 1.00 92.88 181 PHE A CA 1
ATOM 1420 C C . PHE A 1 181 ? 4.443 4.037 -9.808 1.00 92.88 181 PHE A C 1
ATOM 1422 O O . PHE A 1 181 ? 4.375 4.383 -8.631 1.00 92.88 181 PHE A O 1
ATOM 1429 N N . VAL A 1 182 ? 3.660 4.538 -10.756 1.00 90.94 182 VAL A N 1
ATOM 1430 C CA . VAL A 1 182 ? 2.656 5.567 -10.504 1.00 90.94 182 VAL A CA 1
ATOM 1431 C C . VAL A 1 182 ? 1.318 4.875 -10.241 1.00 90.94 182 VAL A C 1
ATOM 1433 O O . VAL A 1 182 ? 0.758 4.282 -11.167 1.00 90.94 182 VAL A O 1
ATOM 1436 N N . PRO A 1 183 ? 0.781 4.910 -9.009 1.00 87.06 183 PRO A N 1
ATOM 1437 C CA . PRO A 1 183 ? -0.496 4.278 -8.710 1.00 87.06 183 PRO A CA 1
ATOM 1438 C C . PRO A 1 183 ? -1.619 4.944 -9.506 1.00 87.06 183 PRO A C 1
ATOM 1440 O O . PRO A 1 183 ? -1.779 6.162 -9.483 1.00 87.06 183 PRO A O 1
ATOM 1443 N N . SER A 1 184 ? -2.421 4.131 -10.189 1.00 87.38 184 SER A N 1
ATOM 1444 C CA . SER A 1 184 ? -3.619 4.600 -10.900 1.00 87.38 184 SER A CA 1
ATOM 1445 C C . SER A 1 184 ? -4.872 4.552 -10.022 1.00 87.38 184 SER A C 1
ATOM 1447 O O . SER A 1 184 ? -5.871 5.207 -10.317 1.00 87.38 184 SER A O 1
ATOM 1449 N N . ASN A 1 185 ? -4.807 3.810 -8.910 1.00 81.81 185 ASN A N 1
ATOM 1450 C CA . ASN A 1 185 ? -5.889 3.686 -7.948 1.00 81.81 185 ASN A CA 1
ATOM 1451 C C . ASN A 1 185 ? -5.380 3.716 -6.489 1.00 81.81 185 ASN A C 1
ATOM 1453 O O . ASN A 1 185 ? -4.202 3.450 -6.234 1.00 81.81 185 ASN A O 1
ATOM 1457 N N . PRO A 1 186 ? -6.256 4.003 -5.505 1.00 71.69 186 PRO A N 1
ATOM 1458 C CA . PRO A 1 186 ? -5.873 4.093 -4.090 1.00 71.69 186 PRO A CA 1
ATOM 1459 C C . PRO A 1 186 ? -5.385 2.779 -3.461 1.00 71.69 186 PRO A C 1
ATOM 1461 O O . PRO A 1 186 ? -4.747 2.808 -2.410 1.00 71.69 186 PRO A O 1
ATOM 1464 N N . ASN A 1 187 ? -5.684 1.635 -4.083 1.00 70.75 187 ASN A N 1
ATOM 1465 C CA . ASN A 1 187 ? -5.392 0.303 -3.550 1.00 70.75 187 ASN A CA 1
ATOM 1466 C C . ASN A 1 187 ? -4.045 -0.256 -4.008 1.00 70.75 187 ASN A C 1
ATOM 1468 O O . ASN A 1 187 ? -3.681 -1.354 -3.580 1.00 70.75 187 ASN A O 1
ATOM 1472 N N . PHE A 1 188 ? -3.322 0.477 -4.864 1.00 75.56 188 PHE A N 1
ATOM 1473 C CA . PHE A 1 188 ? -2.048 0.058 -5.450 1.00 75.56 188 PHE A CA 1
ATOM 1474 C C . PHE A 1 188 ? -2.136 -1.314 -6.139 1.00 75.56 188 PHE A C 1
ATOM 1476 O O . PHE A 1 188 ? -1.181 -2.091 -6.130 1.00 75.56 188 PHE A O 1
ATOM 1483 N N . THR A 1 189 ? -3.301 -1.636 -6.712 1.00 77.69 189 THR A N 1
ATOM 1484 C CA . THR A 1 189 ? -3.488 -2.858 -7.514 1.00 77.69 189 THR A CA 1
ATOM 1485 C C . THR A 1 189 ? -3.219 -2.620 -8.992 1.00 77.69 189 THR A C 1
ATOM 1487 O O . THR A 1 189 ? -2.892 -3.559 -9.705 1.00 77.69 189 THR A O 1
ATOM 1490 N N . GLU A 1 190 ? -3.343 -1.373 -9.442 1.00 87.69 190 GLU A N 1
ATOM 1491 C CA . GLU A 1 190 ? -3.104 -0.959 -10.821 1.00 87.69 190 GLU A CA 1
ATOM 1492 C C . GLU A 1 190 ? -2.162 0.241 -10.805 1.00 87.69 190 GLU A C 1
ATOM 1494 O O . GLU A 1 190 ? -2.352 1.203 -10.047 1.00 87.69 190 GLU A O 1
ATOM 1499 N N . PHE A 1 191 ? -1.152 0.205 -11.659 1.00 91.06 191 PHE A N 1
ATOM 1500 C CA . PHE A 1 191 ? -0.128 1.232 -11.732 1.00 91.06 191 PHE A CA 1
ATOM 1501 C C . PHE A 1 191 ? 0.353 1.394 -13.166 1.00 91.06 191 PHE A C 1
ATOM 1503 O O . PHE A 1 191 ? 0.315 0.460 -13.967 1.00 91.06 191 PHE A O 1
ATOM 1510 N N . TYR A 1 192 ? 0.849 2.587 -13.453 1.00 93.69 192 TYR A N 1
ATOM 1511 C CA . TYR A 1 192 ? 1.654 2.851 -14.629 1.00 93.69 192 TYR A CA 1
ATOM 1512 C C . TYR A 1 192 ? 3.130 2.726 -14.260 1.00 93.69 192 TYR A C 1
ATOM 1514 O O . TYR A 1 192 ? 3.523 3.027 -13.131 1.00 93.69 192 TYR A O 1
ATOM 1522 N N . ILE A 1 193 ? 3.955 2.306 -15.212 1.00 94.62 193 ILE A N 1
ATOM 1523 C CA . ILE A 1 193 ? 5.411 2.310 -15.065 1.00 94.62 193 ILE A CA 1
ATOM 1524 C C . ILE A 1 193 ? 5.932 3.480 -15.894 1.00 94.62 193 ILE A C 1
ATOM 1526 O O . ILE A 1 193 ? 5.691 3.538 -17.095 1.00 94.62 193 ILE A O 1
ATOM 1530 N N . LEU A 1 194 ? 6.593 4.431 -15.244 1.00 94.00 194 LEU A N 1
ATOM 1531 C CA . LEU A 1 194 ? 7.107 5.663 -15.838 1.00 94.00 194 LEU A CA 1
ATOM 1532 C C . LEU A 1 194 ? 8.632 5.594 -15.908 1.00 94.00 194 LEU A C 1
ATOM 1534 O O . LEU A 1 194 ? 9.274 5.368 -14.880 1.00 94.00 194 LEU A O 1
ATOM 1538 N N . SER A 1 195 ? 9.212 5.831 -17.084 1.00 92.38 195 SER A N 1
ATOM 1539 C CA . SER A 1 195 ? 10.653 6.062 -17.204 1.00 92.38 195 SER A CA 1
ATOM 1540 C C . SER A 1 195 ? 11.006 7.391 -16.540 1.00 92.38 195 SER A C 1
ATOM 1542 O O . SER A 1 195 ? 10.449 8.434 -16.886 1.00 92.38 195 SER A O 1
ATOM 1544 N N . VAL A 1 196 ? 11.940 7.379 -15.584 1.00 91.19 196 VAL A N 1
ATOM 1545 C CA . VAL A 1 196 ? 12.421 8.623 -14.960 1.00 91.19 196 VAL A CA 1
ATOM 1546 C C . VAL A 1 196 ? 13.264 9.433 -15.941 1.00 91.19 196 VAL A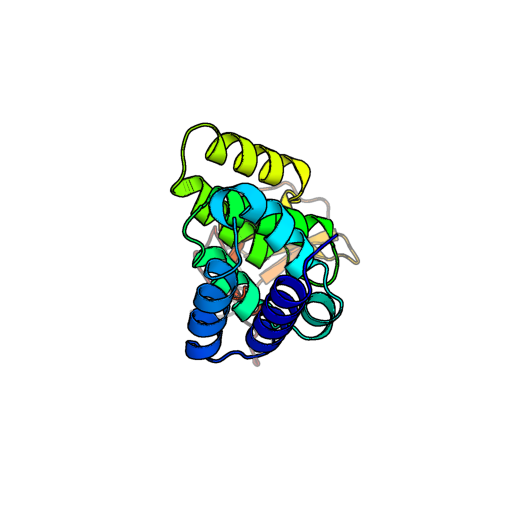 C 1
ATOM 1548 O O . VAL A 1 196 ? 13.230 10.661 -15.896 1.00 91.19 196 VAL A O 1
ATOM 1551 N N . TYR A 1 197 ? 13.973 8.762 -16.844 1.00 89.00 197 TYR A N 1
ATOM 1552 C CA . TYR A 1 197 ? 14.783 9.404 -17.869 1.00 89.00 197 TYR A CA 1
ATOM 1553 C C . TYR A 1 197 ? 13.929 10.147 -18.902 1.00 89.00 197 TYR A C 1
ATOM 1555 O O . TYR A 1 197 ? 14.044 11.365 -19.021 1.00 89.00 197 TYR A O 1
ATOM 1563 N N . SER A 1 198 ? 13.048 9.442 -19.620 1.00 87.94 198 SER A N 1
ATOM 1564 C CA . SER A 1 198 ? 12.313 10.045 -20.741 1.00 87.94 198 SER A CA 1
ATOM 1565 C C . SER A 1 198 ? 10.987 10.697 -20.346 1.00 87.94 198 SER A C 1
ATOM 1567 O O . SER A 1 198 ? 10.398 11.405 -21.154 1.00 87.94 198 SER A O 1
ATOM 1569 N N . GLN A 1 199 ? 10.517 10.497 -19.107 1.00 90.81 199 GLN A N 1
ATOM 1570 C CA . GLN A 1 199 ? 9.186 10.924 -18.649 1.00 90.81 199 GLN A CA 1
ATOM 1571 C C . GLN A 1 199 ? 8.032 10.305 -19.466 1.00 90.81 199 GLN A C 1
ATOM 1573 O O . GLN A 1 199 ? 6.940 10.868 -19.545 1.00 90.81 199 GLN A O 1
ATOM 1578 N N . GLU A 1 200 ? 8.253 9.116 -20.034 1.00 90.25 200 GLU A N 1
ATOM 1579 C CA . GLU A 1 200 ? 7.275 8.366 -20.829 1.00 90.25 200 GLU A CA 1
ATOM 1580 C C . GLU A 1 200 ? 6.798 7.107 -20.090 1.00 90.25 200 GLU A C 1
ATOM 1582 O O . GLU A 1 200 ? 7.547 6.484 -19.328 1.00 90.25 200 GLU A O 1
ATOM 1587 N N . TYR A 1 201 ? 5.546 6.711 -20.323 1.00 92.25 201 TYR A N 1
ATOM 1588 C CA . TYR A 1 201 ? 4.981 5.497 -19.738 1.00 92.25 201 TYR A CA 1
ATOM 1589 C C . TYR A 1 201 ? 5.317 4.257 -20.565 1.00 92.25 201 TYR A C 1
ATOM 1591 O O . TYR A 1 201 ? 5.277 4.284 -21.792 1.00 92.25 201 TYR A O 1
ATOM 1599 N N . LEU A 1 202 ? 5.575 3.147 -19.880 1.00 91.88 202 LEU A N 1
ATOM 1600 C CA . LEU A 1 202 ? 5.668 1.824 -20.480 1.00 91.88 202 LEU A CA 1
ATOM 1601 C C . LEU A 1 202 ? 4.271 1.339 -20.882 1.00 91.88 202 LEU A C 1
ATOM 1603 O O . LEU A 1 202 ? 3.350 1.328 -20.062 1.00 91.88 202 LEU A O 1
ATOM 1607 N N . PHE A 1 203 ? 4.126 0.882 -22.122 1.00 88.38 203 PHE A N 1
ATOM 1608 C CA . PHE A 1 203 ? 2.894 0.281 -22.627 1.00 88.38 203 PHE A CA 1
ATOM 1609 C C . PHE A 1 203 ? 3.207 -0.866 -23.593 1.00 88.38 203 PHE A C 1
ATOM 1611 O O . PHE A 1 203 ? 4.295 -0.943 -24.162 1.00 88.38 203 PHE A O 1
ATOM 1618 N N . ALA A 1 204 ? 2.243 -1.768 -23.770 1.00 85.88 204 ALA A N 1
ATOM 1619 C CA . ALA A 1 204 ? 2.312 -2.815 -24.783 1.00 85.88 204 ALA A CA 1
ATOM 1620 C C . ALA A 1 204 ? 1.687 -2.315 -26.095 1.00 85.88 204 ALA A C 1
ATOM 1622 O O . ALA A 1 204 ? 0.629 -1.687 -26.076 1.00 85.88 204 ALA A O 1
ATOM 1623 N N . SER A 1 205 ? 2.333 -2.616 -27.221 1.00 79.31 205 SER A N 1
ATOM 1624 C CA . SER A 1 205 ? 1.859 -2.316 -28.577 1.00 79.31 205 SER A CA 1
ATOM 1625 C C . SER A 1 205 ? 1.469 -3.616 -29.284 1.00 79.31 205 SER A C 1
ATOM 1627 O O . SER A 1 205 ? 2.172 -4.617 -29.164 1.00 79.31 205 SER A O 1
ATOM 1629 N N . ASP A 1 206 ? 0.356 -3.601 -30.015 1.00 76.38 206 ASP A N 1
ATOM 1630 C CA . ASP A 1 206 ? -0.101 -4.690 -30.891 1.00 76.38 206 ASP A CA 1
ATOM 1631 C C . ASP A 1 206 ? 0.687 -4.762 -32.207 1.00 76.38 206 ASP A C 1
ATOM 1633 O O . ASP A 1 206 ? 0.711 -5.793 -32.879 1.00 76.38 206 ASP A O 1
ATOM 1637 N N . VAL A 1 207 ? 1.378 -3.678 -32.552 1.00 64.00 207 VAL A N 1
ATOM 1638 C CA . VAL A 1 207 ? 2.338 -3.647 -33.649 1.00 64.00 207 VAL A CA 1
ATOM 1639 C C . VAL A 1 207 ? 3.684 -4.161 -33.133 1.00 64.00 207 VAL A C 1
ATOM 1641 O O . VAL A 1 207 ? 4.276 -3.547 -32.241 1.00 64.00 207 VAL A O 1
ATOM 1644 N N . ALA A 1 208 ? 4.136 -5.300 -33.666 1.00 54.44 208 ALA A N 1
ATOM 1645 C CA . ALA A 1 208 ? 5.466 -5.850 -33.403 1.00 54.44 208 ALA A CA 1
ATOM 1646 C C . ALA A 1 208 ? 6.550 -5.012 -34.106 1.00 54.44 208 ALA A C 1
ATOM 1648 O O . ALA A 1 208 ? 6.278 -4.383 -35.132 1.00 54.44 208 ALA A O 1
ATOM 1649 N N . ALA A 1 209 ? 7.750 -4.978 -33.524 1.00 54.41 209 ALA A N 1
ATOM 1650 C CA . ALA A 1 209 ? 8.952 -4.391 -34.127 1.00 54.41 209 ALA A CA 1
ATOM 1651 C C . ALA A 1 209 ? 9.621 -5.386 -35.069 1.00 54.41 209 ALA A C 1
ATOM 1653 O O . ALA A 1 209 ? 9.650 -6.584 -34.700 1.00 54.41 209 ALA A O 1
#

Organism: NCBI:txid4796

pLDDT: mean 89.1, std 8.99, range [54.41, 97.5]